Protein AF-A0A383E826-F1 (afdb_monomer_lite)

Sequence (232 aa):
WFTRNGRDLEYDWDETAGREKFEAAQRLIDRADQHPSGRISGMVCPAQIDTCSADLIRDAYDFAAERSLPFQIHAAQSVTEFQEMQRRHGKTPIQWLHDIGGLGRNSIIGHGIFLDHHPWLHWTTAGDKDLLRDSGATVAHCPTVFMRRGIAMNTFGDYVRHGINMGIGTDTYPHNFLEEMRSAFTIARAVAGSVADLTTLDIFNAATIGGAHALMRDDIGRLSVGAKADLV

Radius of gyration: 17.9 Å; chains: 1; bounding box: 56×34×49 Å

pLDDT: mean 96.61, std 2.59, range [84.31, 98.88]

Organism: NCBI:txid408172

InterPro domains:
  IPR006680 Amidohydrolase-related [PF01979] (23-232)
  IPR032466 Metal-dependent hydrolase [SSF51556] (15-220)
  IPR050287 5-Methylthioadenosine/S-adenosylhomocysteine deaminase [PTHR43794] (13-232)

Structure (mmCIF, N/CA/C/O backbone):
data_AF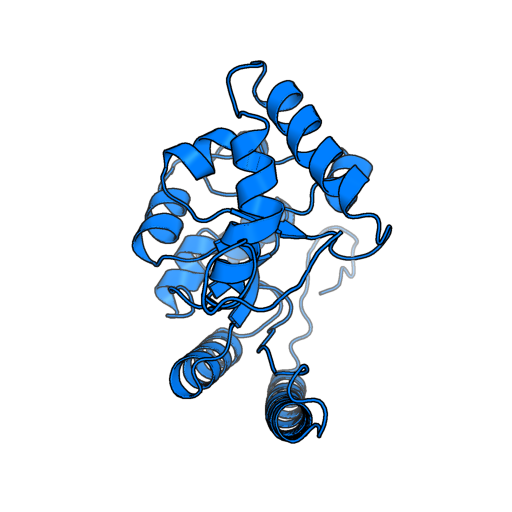-A0A383E826-F1
#
_entry.id   AF-A0A383E826-F1
#
loop_
_atom_site.group_PDB
_atom_site.id
_atom_site.type_symbol
_atom_site.label_atom_id
_atom_site.label_alt_id
_atom_site.label_comp_id
_atom_site.label_asym_id
_atom_site.label_entity_id
_atom_site.label_seq_id
_atom_site.pdbx_PDB_ins_code
_atom_site.Cartn_x
_atom_site.Cartn_y
_atom_site.Cartn_z
_atom_site.occupancy
_atom_site.B_iso_or_equiv
_atom_site.auth_seq_id
_atom_site.auth_comp_id
_atom_site.auth_asym_id
_atom_site.auth_atom_id
_atom_site.pdbx_PDB_model_num
ATOM 1 N N . TRP A 1 1 ? 19.476 3.228 0.114 1.00 84.31 1 TRP A N 1
ATOM 2 C CA . TRP A 1 1 ? 20.218 3.020 -1.142 1.00 84.31 1 TRP A CA 1
ATOM 3 C C . TRP A 1 1 ? 20.909 4.311 -1.544 1.00 84.31 1 TRP A C 1
ATOM 5 O O . TRP A 1 1 ? 20.513 5.379 -1.089 1.00 84.31 1 TRP A O 1
ATOM 15 N N . PHE A 1 2 ? 21.960 4.213 -2.347 1.00 90.31 2 PHE A N 1
ATOM 16 C CA . PHE A 1 2 ? 22.741 5.332 -2.869 1.00 90.31 2 PHE A CA 1
ATOM 17 C C . PHE A 1 2 ? 23.376 4.921 -4.203 1.00 90.31 2 PHE A C 1
ATOM 19 O O . PHE A 1 2 ? 23.287 3.768 -4.616 1.00 90.31 2 PHE A O 1
ATOM 26 N N . THR A 1 3 ? 24.027 5.861 -4.880 1.00 90.81 3 THR A N 1
ATOM 27 C CA . THR A 1 3 ? 24.863 5.561 -6.045 1.00 90.81 3 THR A CA 1
ATOM 28 C C . THR A 1 3 ? 26.207 6.263 -5.891 1.00 90.81 3 THR A C 1
ATOM 30 O O . THR A 1 3 ? 26.246 7.464 -5.626 1.00 90.81 3 THR A O 1
ATOM 33 N N . ARG A 1 4 ? 27.325 5.530 -6.011 1.00 92.44 4 ARG A N 1
ATOM 34 C CA . ARG A 1 4 ? 28.676 6.131 -5.936 1.00 92.44 4 ARG A CA 1
ATOM 35 C C . ARG A 1 4 ? 29.127 6.720 -7.264 1.00 92.44 4 ARG A C 1
ATOM 37 O O . ARG A 1 4 ? 29.921 7.654 -7.283 1.00 92.44 4 ARG A O 1
ATOM 44 N N . ASN A 1 5 ? 28.639 6.159 -8.366 1.00 93.81 5 ASN A N 1
ATOM 45 C CA . ASN A 1 5 ? 29.076 6.478 -9.726 1.00 93.81 5 ASN A CA 1
ATOM 46 C C . ASN A 1 5 ? 27.952 7.031 -10.622 1.00 93.81 5 ASN A C 1
ATOM 48 O O . ASN A 1 5 ? 28.190 7.301 -11.800 1.00 93.81 5 ASN A O 1
ATOM 52 N N . GLY A 1 6 ? 26.738 7.190 -10.083 1.00 89.81 6 GLY A N 1
ATOM 53 C CA . GLY A 1 6 ? 25.563 7.671 -10.811 1.00 89.81 6 GLY A CA 1
ATOM 54 C C . GLY A 1 6 ? 24.903 6.629 -11.720 1.00 89.81 6 GLY A C 1
ATOM 55 O O . GLY A 1 6 ? 24.058 7.006 -12.528 1.00 89.81 6 GLY A O 1
ATOM 56 N N . ARG A 1 7 ? 25.305 5.353 -11.647 1.00 87.06 7 ARG A N 1
ATOM 57 C CA . ARG A 1 7 ? 24.828 4.273 -12.531 1.00 87.06 7 ARG A CA 1
ATOM 58 C C . ARG A 1 7 ? 24.390 3.040 -11.756 1.00 87.06 7 ARG A C 1
ATOM 60 O O . ARG A 1 7 ? 23.321 2.509 -12.030 1.00 87.06 7 ARG A O 1
ATOM 67 N N . ASP A 1 8 ? 25.197 2.622 -10.787 1.00 86.44 8 ASP A N 1
ATOM 68 C CA . ASP A 1 8 ? 24.928 1.436 -9.984 1.00 86.44 8 ASP A CA 1
ATOM 69 C C . ASP A 1 8 ? 24.160 1.822 -8.722 1.00 86.44 8 ASP A C 1
ATOM 71 O O . ASP A 1 8 ? 24.511 2.787 -8.028 1.00 86.44 8 ASP A O 1
ATOM 75 N N . LEU A 1 9 ? 23.091 1.075 -8.454 1.00 87.50 9 LEU A N 1
ATOM 76 C CA . LEU A 1 9 ? 22.286 1.219 -7.254 1.00 87.50 9 LEU A CA 1
ATOM 77 C C . LEU A 1 9 ? 22.864 0.318 -6.160 1.00 87.50 9 LEU A C 1
ATOM 79 O O . LEU A 1 9 ? 22.843 -0.907 -6.260 1.00 87.50 9 LEU A O 1
ATOM 83 N N . GLU A 1 10 ? 23.390 0.941 -5.114 1.00 90.88 10 GLU A N 1
ATOM 84 C CA . GLU A 1 10 ? 23.999 0.272 -3.968 1.00 90.88 10 GLU A CA 1
ATOM 85 C C . GLU A 1 10 ? 23.131 0.449 -2.715 1.00 90.88 10 GLU A C 1
ATOM 87 O O . GLU A 1 10 ? 22.392 1.428 -2.562 1.00 90.88 10 GLU A O 1
ATOM 92 N N . TYR A 1 11 ? 23.217 -0.511 -1.795 1.00 91.62 11 TYR A N 1
ATOM 93 C CA . TYR A 1 11 ? 22.433 -0.532 -0.564 1.00 91.62 11 TYR A CA 1
ATOM 94 C C . TYR A 1 11 ? 23.374 -0.680 0.624 1.00 91.62 11 TYR A C 1
ATOM 96 O O . TYR A 1 11 ? 24.208 -1.581 0.648 1.00 91.62 11 TYR A O 1
ATOM 104 N N . ASP A 1 12 ? 23.232 0.233 1.582 1.00 92.50 12 ASP A N 1
ATOM 105 C CA . ASP A 1 12 ? 23.892 0.155 2.881 1.00 92.50 12 ASP A CA 1
ATOM 106 C C . ASP A 1 12 ? 22.887 -0.461 3.851 1.00 92.50 12 ASP A C 1
ATOM 108 O O . ASP A 1 12 ? 21.885 0.175 4.193 1.00 92.50 12 ASP A O 1
ATOM 112 N N . TRP A 1 13 ? 23.076 -1.738 4.169 1.00 94.69 13 TRP A N 1
ATOM 113 C CA . TRP A 1 13 ? 22.156 -2.486 5.015 1.00 94.69 13 TRP A CA 1
ATOM 114 C C . TRP A 1 13 ? 22.546 -2.318 6.475 1.00 94.69 13 TRP A C 1
ATOM 116 O O . TRP A 1 13 ? 23.621 -2.744 6.888 1.00 94.69 13 TRP A O 1
ATOM 126 N N . ASP A 1 14 ? 21.634 -1.758 7.261 1.00 96.06 14 ASP A N 1
ATOM 127 C CA . ASP A 1 14 ? 21.747 -1.704 8.715 1.00 96.06 14 ASP A CA 1
ATOM 128 C C . ASP A 1 14 ? 20.602 -2.511 9.333 1.00 96.06 14 ASP A C 1
ATOM 130 O O . ASP A 1 14 ? 19.543 -1.989 9.697 1.00 96.06 14 ASP A O 1
ATOM 134 N N . GLU A 1 15 ? 20.788 -3.831 9.366 1.00 95.25 15 GLU A N 1
ATOM 135 C CA . GLU A 1 15 ? 19.780 -4.754 9.888 1.00 95.25 15 GLU A CA 1
ATOM 136 C C . GLU A 1 15 ? 19.538 -4.538 11.384 1.00 95.25 15 GLU A C 1
ATOM 138 O O . GLU A 1 15 ? 18.391 -4.605 11.827 1.00 95.25 15 GLU A O 1
ATOM 143 N N . THR A 1 16 ? 20.584 -4.198 12.144 1.00 97.12 16 THR A N 1
ATOM 144 C CA . THR A 1 16 ? 20.485 -3.877 13.573 1.00 97.12 16 THR A CA 1
ATOM 145 C C . THR A 1 16 ? 19.575 -2.674 13.789 1.00 97.12 16 THR A C 1
ATOM 147 O O . THR A 1 16 ? 18.589 -2.785 14.516 1.00 97.12 16 THR A O 1
ATOM 150 N N . ALA A 1 17 ? 19.818 -1.555 13.096 1.00 96.50 17 ALA A N 1
ATOM 151 C CA . ALA A 1 17 ? 18.945 -0.387 13.194 1.00 96.50 17 ALA A CA 1
ATOM 152 C C . ALA A 1 17 ? 17.523 -0.686 12.693 1.00 96.50 17 ALA A C 1
ATOM 154 O O . ALA A 1 17 ? 16.552 -0.130 13.212 1.00 96.50 17 ALA A O 1
ATOM 155 N N . GLY A 1 18 ? 17.373 -1.567 11.697 1.00 96.94 18 GLY A N 1
ATOM 156 C CA . GLY A 1 18 ? 16.074 -2.075 11.254 1.00 96.94 18 GLY A CA 1
ATOM 157 C C . GLY A 1 18 ? 15.304 -2.772 12.382 1.00 96.94 18 GLY A C 1
ATOM 158 O O . GLY A 1 18 ? 14.133 -2.458 12.610 1.00 96.94 18 GLY A O 1
ATOM 159 N N . ARG A 1 19 ? 15.970 -3.659 13.133 1.00 97.69 19 ARG A N 1
ATOM 160 C CA . ARG A 1 19 ? 15.391 -4.345 14.300 1.00 97.69 19 ARG A CA 1
ATOM 161 C C . ARG A 1 19 ? 15.060 -3.385 15.436 1.00 97.69 19 ARG A C 1
ATOM 163 O O . ARG A 1 19 ? 13.932 -3.403 15.921 1.00 97.69 19 ARG A O 1
ATOM 170 N N . GLU A 1 20 ? 15.971 -2.484 15.787 1.00 98.25 20 GLU A N 1
ATOM 171 C CA . GLU A 1 20 ? 15.735 -1.477 16.832 1.00 98.25 20 GLU A CA 1
ATOM 172 C C . GLU A 1 20 ? 14.526 -0.581 16.511 1.00 98.25 20 GLU A C 1
ATOM 174 O O . GLU A 1 20 ? 13.702 -0.284 17.383 1.00 98.25 20 GLU A O 1
ATOM 179 N N . LYS A 1 21 ? 14.380 -0.170 15.243 1.00 97.94 21 LYS A N 1
ATOM 180 C CA . LYS A 1 21 ? 13.223 0.609 14.777 1.00 97.94 21 LYS A CA 1
ATOM 181 C C . LYS A 1 21 ? 11.931 -0.194 14.807 1.00 97.94 21 LYS A C 1
ATOM 183 O O . LYS A 1 21 ? 10.892 0.376 15.134 1.00 97.94 21 LYS A O 1
ATOM 188 N N . PHE A 1 22 ? 11.977 -1.485 14.488 1.00 98.50 22 PHE A N 1
ATOM 189 C CA . PHE A 1 22 ? 10.805 -2.347 14.586 1.00 98.50 22 PHE A CA 1
ATOM 190 C C . PHE A 1 22 ? 10.330 -2.482 16.034 1.00 98.50 22 PHE A C 1
ATOM 192 O O . PHE A 1 22 ? 9.163 -2.218 16.312 1.00 98.50 22 PHE A O 1
ATOM 199 N N . GLU A 1 23 ? 11.229 -2.747 16.980 1.00 98.44 23 GLU A N 1
ATOM 200 C CA . GLU A 1 23 ? 10.882 -2.767 18.406 1.00 98.44 23 GLU A CA 1
ATOM 201 C C . GLU A 1 23 ? 10.344 -1.410 18.894 1.00 98.44 23 GLU A C 1
ATOM 203 O O . GLU A 1 23 ? 9.409 -1.336 19.697 1.00 98.44 23 GLU A O 1
ATOM 208 N N . ALA A 1 24 ? 10.918 -0.303 18.409 1.00 98.38 24 ALA A N 1
ATOM 209 C CA . ALA A 1 24 ? 10.412 1.032 18.710 1.00 98.38 24 ALA A CA 1
ATOM 210 C C . ALA A 1 24 ? 8.997 1.254 18.153 1.00 98.38 24 ALA A C 1
ATOM 212 O O . ALA A 1 24 ? 8.169 1.858 18.839 1.00 98.38 24 ALA A O 1
ATOM 213 N N . ALA A 1 25 ? 8.703 0.744 16.954 1.00 98.25 25 ALA A N 1
ATOM 214 C CA . ALA A 1 25 ? 7.370 0.787 16.365 1.00 98.25 25 ALA A CA 1
ATOM 215 C C . ALA A 1 25 ? 6.364 -0.023 17.197 1.00 98.25 25 ALA A C 1
ATOM 217 O O . ALA A 1 25 ? 5.289 0.491 17.487 1.00 98.25 25 ALA A O 1
ATOM 218 N N . GLN A 1 26 ? 6.725 -1.222 17.670 1.00 98.50 26 GLN A N 1
ATOM 219 C CA . GLN A 1 26 ? 5.870 -2.030 18.553 1.00 98.50 26 GLN A CA 1
ATOM 220 C C . GLN A 1 26 ? 5.489 -1.262 19.831 1.00 98.50 26 GLN A C 1
ATOM 222 O O . GLN A 1 26 ? 4.308 -1.147 20.158 1.00 98.50 26 GLN A O 1
ATOM 227 N N . ARG A 1 27 ? 6.468 -0.630 20.497 1.00 98.31 27 ARG A N 1
ATOM 228 C CA . ARG A 1 27 ? 6.217 0.212 21.684 1.00 98.31 27 ARG A CA 1
ATOM 229 C C . ARG A 1 27 ? 5.349 1.435 21.375 1.00 98.31 27 ARG A C 1
ATOM 231 O O . ARG A 1 27 ? 4.553 1.859 22.213 1.00 98.31 27 ARG A O 1
ATOM 238 N N . LEU A 1 28 ? 5.518 2.040 20.198 1.00 98.19 28 LEU A N 1
ATOM 239 C CA . LEU A 1 28 ? 4.702 3.178 19.772 1.00 98.19 28 LEU A CA 1
ATOM 240 C C . LEU A 1 28 ? 3.251 2.760 19.515 1.00 98.19 28 LEU A C 1
ATOM 242 O O . LEU A 1 28 ? 2.345 3.491 19.906 1.00 98.19 28 LEU A O 1
ATOM 246 N N . ILE A 1 29 ? 3.043 1.593 18.906 1.00 98.06 29 ILE A N 1
ATOM 247 C CA . ILE A 1 29 ? 1.722 0.997 18.694 1.00 98.06 29 ILE A CA 1
ATOM 248 C C . ILE A 1 29 ? 1.030 0.773 20.043 1.00 98.06 29 ILE A C 1
ATOM 250 O O . ILE A 1 29 ? -0.075 1.266 20.237 1.00 98.06 29 ILE A O 1
ATOM 254 N N . ASP A 1 30 ? 1.717 0.169 21.019 1.00 97.12 30 ASP A N 1
ATOM 255 C CA . ASP A 1 30 ? 1.156 -0.030 22.364 1.00 97.12 30 ASP A CA 1
ATOM 256 C C . ASP A 1 30 ? 0.725 1.286 23.022 1.00 97.12 30 ASP A C 1
ATOM 258 O O . ASP A 1 30 ? -0.308 1.365 23.687 1.00 97.12 30 ASP A O 1
ATOM 262 N N . ARG A 1 31 ? 1.508 2.351 22.823 1.00 96.94 31 ARG A N 1
ATOM 263 C CA . ARG A 1 31 ? 1.173 3.683 23.332 1.00 96.94 31 ARG A CA 1
ATOM 264 C C . ARG A 1 31 ? -0.004 4.313 22.585 1.00 96.94 31 ARG A C 1
ATOM 266 O O . ARG A 1 31 ? -0.795 5.022 23.206 1.00 96.94 31 ARG A O 1
ATOM 273 N N . ALA A 1 32 ? -0.096 4.105 21.273 1.00 96.94 32 ALA A N 1
ATOM 274 C CA . ALA A 1 32 ? -1.197 4.591 20.449 1.00 96.94 32 ALA A CA 1
ATOM 275 C C . ALA A 1 32 ? -2.524 3.956 20.888 1.00 96.94 32 ALA A C 1
ATOM 277 O O . ALA A 1 32 ? -3.492 4.682 21.111 1.00 96.94 32 ALA A O 1
ATOM 278 N N . ASP A 1 33 ? -2.527 2.645 21.128 1.00 94.62 33 ASP A N 1
ATOM 279 C CA . ASP A 1 33 ? -3.707 1.888 21.562 1.00 94.62 33 ASP A CA 1
ATOM 280 C C . ASP A 1 33 ? -4.186 2.295 22.969 1.00 94.62 33 ASP A C 1
ATOM 282 O O . ASP A 1 33 ? -5.368 2.196 23.295 1.00 94.62 33 ASP A O 1
ATOM 286 N N . GLN A 1 34 ? -3.283 2.816 23.806 1.00 95.62 34 GLN A N 1
ATOM 287 C CA . GLN A 1 34 ? -3.601 3.364 25.131 1.00 95.62 34 GLN A CA 1
ATOM 288 C C . GLN A 1 34 ? -4.100 4.817 25.094 1.00 95.62 34 GLN A C 1
ATOM 290 O O . GLN A 1 34 ? -4.392 5.398 26.144 1.00 95.62 34 GLN A O 1
ATOM 295 N N . HIS A 1 35 ? -4.178 5.450 23.919 1.00 96.69 35 HIS A N 1
ATOM 296 C CA . HIS A 1 35 ? -4.574 6.848 23.837 1.00 96.69 35 HIS A CA 1
ATOM 297 C C . HIS A 1 35 ? -6.041 7.033 24.284 1.00 96.69 35 HIS A C 1
ATOM 299 O O . HIS A 1 35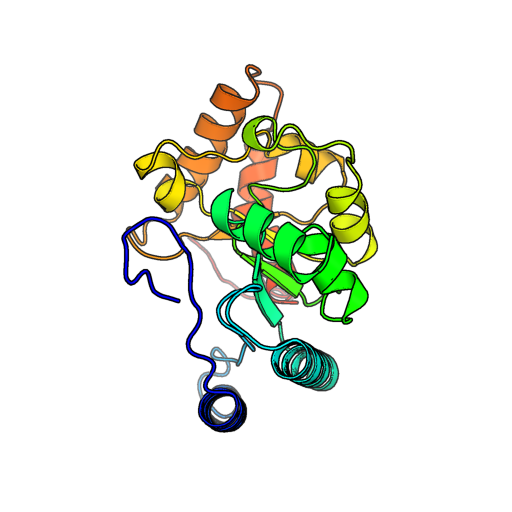 ? -6.945 6.404 23.728 1.00 96.69 35 HIS A O 1
ATOM 305 N N . PRO A 1 36 ? -6.339 7.955 25.223 1.00 96.25 36 PRO A N 1
ATOM 306 C CA . PRO A 1 36 ? -7.655 8.052 25.868 1.00 96.25 36 PRO A CA 1
ATOM 307 C C . PRO A 1 36 ? -8.800 8.450 24.926 1.00 96.25 36 PRO A C 1
ATOM 309 O O . PRO A 1 36 ? -9.965 8.347 25.298 1.00 96.25 36 PRO A O 1
ATOM 312 N N . SER A 1 37 ? -8.496 8.916 23.709 1.00 95.25 37 SER A N 1
ATOM 313 C CA . SER A 1 37 ? -9.529 9.215 22.710 1.00 95.25 37 SER A CA 1
ATOM 314 C C . SER A 1 37 ? -10.179 7.966 22.109 1.00 95.25 37 SER A C 1
ATOM 316 O O . SER A 1 37 ? -11.274 8.086 21.562 1.00 95.25 37 SER A O 1
ATOM 318 N N . GLY A 1 38 ? -9.498 6.811 22.127 1.00 91.94 38 GLY A N 1
ATOM 319 C CA . GLY A 1 38 ? -9.930 5.596 21.423 1.00 91.94 38 GLY A CA 1
ATOM 320 C C . GLY A 1 38 ? -10.028 5.747 19.896 1.00 91.94 38 GLY A C 1
ATOM 321 O O . GLY A 1 38 ? -10.701 4.954 19.245 1.00 91.94 38 GLY A O 1
ATOM 322 N N . ARG A 1 39 ? -9.421 6.798 19.323 1.00 93.12 39 ARG A N 1
ATOM 323 C CA . ARG A 1 39 ? -9.443 7.114 17.8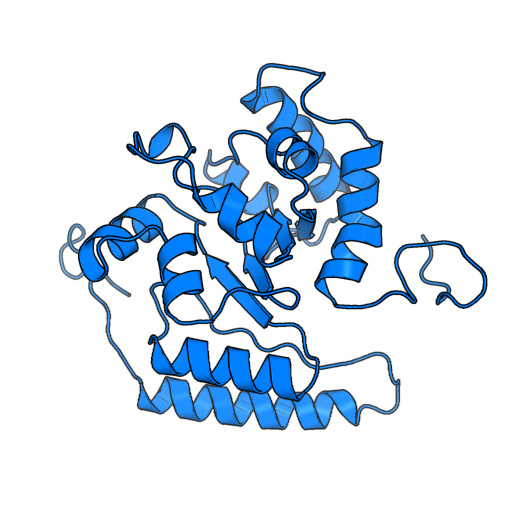77 1.00 93.12 39 ARG A CA 1
ATOM 324 C C . ARG A 1 39 ? -8.077 6.992 17.203 1.00 93.12 39 ARG A C 1
ATOM 326 O O . ARG A 1 39 ? -7.963 7.286 16.019 1.00 93.12 39 ARG A O 1
ATOM 333 N N . ILE A 1 40 ? -7.045 6.648 17.965 1.00 95.38 40 ILE A N 1
ATOM 334 C CA . ILE A 1 40 ? -5.680 6.460 17.477 1.00 95.38 40 ILE A CA 1
ATOM 335 C C . ILE A 1 40 ? -5.356 4.982 17.664 1.00 95.38 40 ILE A C 1
ATOM 337 O O . ILE A 1 40 ? -5.669 4.425 18.712 1.00 95.38 40 ILE A O 1
ATOM 341 N N . SER A 1 41 ? -4.758 4.371 16.651 1.00 94.31 41 SER A N 1
ATOM 342 C CA . SER A 1 41 ? -4.316 2.980 16.668 1.00 94.31 41 SER A CA 1
ATOM 343 C C . SER A 1 41 ? -3.008 2.842 15.898 1.00 94.31 41 SER A C 1
ATOM 345 O O . SER A 1 41 ? -2.617 3.734 15.136 1.00 94.31 41 SER A O 1
ATOM 347 N N . GLY A 1 42 ? -2.324 1.722 16.106 1.00 95.75 42 GLY A N 1
ATOM 348 C CA . GLY A 1 42 ? -1.107 1.381 15.382 1.00 95.75 42 GLY A CA 1
ATOM 349 C C . GLY A 1 42 ? -1.317 0.826 13.970 1.00 95.75 42 GLY A C 1
ATOM 350 O O . GLY A 1 42 ? -2.358 0.259 13.650 1.00 95.75 42 GLY A O 1
ATOM 351 N N . MET A 1 43 ? -0.275 0.941 13.147 1.00 97.00 43 MET A N 1
ATOM 352 C CA . MET A 1 43 ? -0.093 0.226 11.880 1.00 97.00 43 MET A CA 1
ATOM 353 C C . MET A 1 43 ? 1.394 -0.100 11.736 1.00 97.00 43 MET A C 1
ATOM 355 O O . MET A 1 43 ? 2.242 0.698 12.145 1.00 97.00 43 MET A O 1
ATOM 359 N N . VAL A 1 44 ? 1.718 -1.269 11.189 1.00 97.69 44 VAL A N 1
ATOM 360 C CA . VAL A 1 44 ? 3.110 -1.697 11.003 1.00 97.69 44 VAL A CA 1
ATOM 361 C C . VAL A 1 44 ? 3.549 -1.363 9.582 1.00 97.69 44 VAL A C 1
ATOM 363 O O . VAL A 1 44 ? 2.908 -1.803 8.631 1.00 97.69 44 VAL A O 1
ATOM 366 N N . CYS A 1 45 ? 4.633 -0.594 9.437 1.00 97.94 45 CYS A N 1
ATOM 367 C CA . CYS A 1 45 ? 5.050 -0.057 8.138 1.00 97.94 45 CYS A CA 1
ATOM 368 C C . CYS A 1 45 ? 6.559 -0.223 7.871 1.00 97.94 45 CYS A C 1
ATOM 370 O O . CYS A 1 45 ? 7.312 0.744 8.046 1.00 97.94 45 CYS A O 1
ATOM 372 N N . PRO A 1 46 ? 7.058 -1.409 7.466 1.00 97.56 46 PRO A N 1
ATOM 373 C CA . PRO A 1 46 ? 8.371 -1.475 6.827 1.00 97.56 46 PRO A CA 1
ATOM 374 C C . PRO A 1 46 ? 8.389 -0.571 5.586 1.00 97.56 46 PRO A C 1
ATOM 376 O O . PRO A 1 46 ? 7.410 -0.478 4.850 1.00 97.56 46 PRO A O 1
ATOM 379 N N . ALA A 1 47 ? 9.503 0.129 5.368 1.00 96.19 47 ALA A N 1
ATOM 380 C CA . ALA A 1 47 ? 9.526 1.283 4.474 1.00 96.19 47 ALA A CA 1
ATOM 381 C C . ALA A 1 47 ? 9.206 0.920 3.017 1.00 96.19 47 ALA A C 1
ATOM 383 O O . ALA A 1 47 ? 8.202 1.376 2.475 1.00 96.19 47 ALA A O 1
ATOM 384 N N . GLN A 1 48 ? 10.065 0.135 2.369 1.00 97.25 48 GLN A N 1
ATOM 385 C CA . GLN A 1 48 ? 9.915 -0.257 0.966 1.00 97.25 48 GLN A CA 1
ATOM 386 C C . GLN A 1 48 ? 10.447 -1.669 0.782 1.00 97.25 48 GLN A C 1
ATOM 388 O O . GLN A 1 48 ? 11.407 -2.064 1.452 1.00 97.25 48 GLN A O 1
ATOM 393 N N . ILE A 1 49 ? 9.853 -2.401 -0.149 1.00 98.12 49 ILE A N 1
ATOM 394 C CA . ILE A 1 49 ? 10.141 -3.814 -0.381 1.00 98.12 49 ILE A CA 1
ATOM 395 C C . ILE A 1 49 ? 11.607 -4.112 -0.726 1.00 98.12 49 ILE A C 1
ATOM 397 O O . ILE A 1 49 ? 12.128 -5.156 -0.355 1.00 98.12 49 ILE A O 1
ATOM 401 N N . ASP A 1 50 ? 12.301 -3.167 -1.358 1.00 96.75 50 ASP A N 1
ATOM 402 C CA . ASP A 1 50 ? 13.705 -3.275 -1.749 1.00 96.75 50 ASP A CA 1
ATOM 403 C C . ASP A 1 50 ? 14.676 -2.700 -0.698 1.00 96.75 50 ASP A C 1
ATOM 405 O O . ASP A 1 50 ? 15.893 -2.798 -0.865 1.00 96.75 50 ASP A O 1
ATOM 409 N N . THR A 1 51 ? 14.173 -2.115 0.396 1.00 96.44 51 THR A N 1
ATOM 410 C CA . THR A 1 51 ? 14.984 -1.440 1.437 1.00 96.44 51 THR A CA 1
ATOM 411 C C . THR A 1 51 ? 14.899 -2.077 2.820 1.00 96.44 51 THR A C 1
ATOM 413 O O . THR A 1 51 ? 15.583 -1.635 3.743 1.00 96.44 51 THR A O 1
ATOM 416 N N . CYS A 1 52 ? 14.084 -3.116 2.981 1.00 97.12 52 CYS A N 1
ATOM 417 C CA . CYS A 1 52 ? 13.980 -3.896 4.209 1.00 97.12 52 CYS A CA 1
ATOM 418 C C . CYS A 1 52 ? 14.372 -5.351 3.927 1.00 97.12 52 CYS A C 1
ATOM 420 O O . CYS A 1 52 ? 14.094 -5.872 2.849 1.00 97.12 52 CYS A O 1
ATOM 422 N N . SER A 1 53 ? 15.042 -6.004 4.881 1.00 96.75 53 SER A N 1
ATOM 423 C CA . SER A 1 53 ? 15.399 -7.417 4.737 1.00 96.75 53 SER A CA 1
ATOM 424 C C . SER A 1 53 ? 14.148 -8.302 4.761 1.00 96.75 53 SER A C 1
ATOM 426 O O . SER A 1 53 ? 13.121 -7.932 5.337 1.00 96.75 53 SER A O 1
ATOM 428 N N . ALA A 1 54 ? 14.241 -9.492 4.157 1.00 97.50 54 ALA A N 1
ATOM 429 C CA . ALA A 1 54 ? 13.141 -10.457 4.131 1.00 97.50 54 ALA A CA 1
ATOM 430 C C . ALA A 1 54 ? 12.661 -10.814 5.545 1.00 97.50 54 ALA A C 1
ATOM 432 O O . ALA A 1 54 ? 11.461 -10.847 5.802 1.00 97.50 54 ALA A O 1
ATOM 433 N N . ASP A 1 55 ? 13.601 -11.020 6.472 1.00 97.81 55 ASP A N 1
ATOM 434 C CA . ASP A 1 55 ? 13.279 -11.360 7.856 1.00 97.81 55 ASP A CA 1
ATOM 435 C C . ASP A 1 55 ? 12.586 -10.205 8.582 1.00 97.81 55 ASP A C 1
ATOM 437 O O . ASP A 1 55 ? 11.635 -10.435 9.318 1.00 97.81 55 ASP A O 1
ATOM 441 N N . LEU A 1 56 ? 13.001 -8.955 8.342 1.00 98.44 56 LEU A N 1
ATOM 442 C CA . LEU A 1 56 ? 12.326 -7.799 8.930 1.00 98.44 56 LEU A CA 1
ATOM 443 C C . LEU A 1 56 ? 10.887 -7.667 8.419 1.00 98.44 56 LEU A C 1
ATOM 445 O O . LEU A 1 56 ? 9.989 -7.400 9.210 1.00 98.44 56 LEU A O 1
ATOM 449 N N . ILE A 1 57 ? 10.668 -7.849 7.113 1.00 98.69 57 ILE A N 1
ATOM 450 C CA . ILE A 1 57 ? 9.330 -7.774 6.510 1.00 98.69 57 ILE A CA 1
ATOM 451 C C . ILE A 1 57 ? 8.431 -8.891 7.045 1.00 98.69 57 ILE A C 1
ATOM 453 O O . ILE A 1 57 ? 7.306 -8.608 7.450 1.00 98.69 57 ILE A O 1
ATOM 457 N N . ARG A 1 58 ? 8.927 -10.133 7.075 1.00 98.50 58 ARG A N 1
ATOM 458 C CA . ARG A 1 58 ? 8.172 -11.289 7.569 1.00 98.50 58 ARG A CA 1
ATOM 459 C C . ARG A 1 58 ? 7.801 -11.124 9.039 1.00 98.50 58 ARG A C 1
ATOM 461 O O . ARG A 1 58 ? 6.625 -11.186 9.366 1.00 98.50 58 ARG A O 1
ATOM 468 N N . ASP A 1 59 ? 8.765 -10.802 9.899 1.00 98.56 59 ASP A N 1
ATOM 469 C CA . ASP A 1 59 ? 8.500 -10.652 11.333 1.00 98.56 59 ASP A CA 1
ATOM 470 C C . ASP A 1 59 ? 7.563 -9.457 11.616 1.00 98.56 59 ASP A C 1
ATOM 472 O O . ASP A 1 59 ? 6.738 -9.502 12.530 1.00 98.56 59 ASP A O 1
ATOM 476 N N . ALA A 1 60 ? 7.653 -8.384 10.818 1.00 98.62 60 ALA A N 1
ATOM 477 C CA . ALA A 1 60 ? 6.735 -7.250 10.892 1.00 98.62 60 ALA A CA 1
ATOM 478 C C . ALA A 1 60 ? 5.308 -7.619 10.463 1.00 98.62 60 ALA A C 1
ATOM 480 O O . ALA A 1 60 ? 4.345 -7.183 11.100 1.00 98.62 60 ALA A O 1
ATOM 481 N N . TYR A 1 61 ? 5.167 -8.418 9.404 1.00 98.69 61 TYR A N 1
ATOM 482 C CA . TYR A 1 61 ? 3.877 -8.925 8.951 1.00 98.69 61 TYR A CA 1
ATOM 483 C C . TYR A 1 61 ? 3.259 -9.889 9.970 1.00 98.69 61 TYR A C 1
ATOM 485 O O . TYR A 1 61 ? 2.095 -9.711 10.328 1.00 98.69 61 TYR A O 1
ATOM 493 N N . ASP A 1 62 ? 4.035 -10.843 10.490 1.00 98.56 62 ASP A N 1
ATOM 494 C CA . ASP A 1 62 ? 3.583 -11.808 11.497 1.00 98.56 62 ASP A CA 1
ATOM 495 C C . ASP A 1 62 ? 3.089 -11.086 12.755 1.00 98.56 62 ASP A C 1
ATOM 497 O O . ASP A 1 62 ? 1.963 -11.311 13.199 1.00 98.56 62 ASP A O 1
ATOM 501 N N . PHE A 1 63 ? 3.855 -10.111 13.258 1.00 98.56 63 PHE A N 1
ATOM 502 C CA . PHE A 1 63 ? 3.426 -9.265 14.374 1.00 98.56 63 PHE A CA 1
ATOM 503 C C . PHE A 1 63 ? 2.122 -8.506 14.071 1.00 98.56 63 PHE A C 1
ATOM 505 O O . PHE A 1 63 ? 1.233 -8.425 14.923 1.00 98.56 63 PHE A O 1
ATOM 512 N N . ALA A 1 64 ? 1.981 -7.940 12.866 1.00 98.44 64 ALA A N 1
ATOM 513 C CA . ALA A 1 64 ? 0.754 -7.251 12.474 1.00 98.44 64 ALA A CA 1
ATOM 514 C C . ALA A 1 64 ? -0.442 -8.218 12.441 1.00 98.44 64 ALA A C 1
ATOM 516 O O . ALA A 1 64 ? -1.509 -7.899 12.964 1.00 98.44 64 ALA A O 1
ATOM 517 N N . ALA A 1 65 ? -0.261 -9.414 11.880 1.00 97.88 65 ALA A N 1
ATOM 518 C CA . ALA A 1 65 ? -1.296 -10.436 11.796 1.00 97.88 65 ALA A CA 1
ATOM 519 C C . ALA A 1 65 ? -1.718 -10.943 13.186 1.00 97.88 65 ALA A C 1
ATOM 521 O O . ALA A 1 65 ? -2.916 -10.998 13.475 1.00 97.88 65 ALA A O 1
ATOM 522 N N . GLU A 1 66 ? -0.758 -11.241 14.066 1.00 97.69 66 GLU A N 1
ATOM 523 C CA . GLU A 1 66 ? -0.997 -11.679 15.449 1.00 97.69 66 GLU A CA 1
ATOM 524 C C . GLU A 1 66 ? -1.806 -10.656 16.250 1.00 97.69 66 GLU A C 1
ATOM 526 O O . GLU A 1 66 ? -2.676 -11.021 17.044 1.00 97.69 66 GLU A O 1
ATOM 531 N N . ARG A 1 67 ? -1.561 -9.362 16.020 1.00 97.44 67 ARG A N 1
ATOM 532 C CA . ARG A 1 67 ? -2.251 -8.270 16.719 1.00 97.44 67 ARG A CA 1
ATOM 533 C C . ARG A 1 67 ? -3.472 -7.731 15.984 1.00 97.44 67 ARG A C 1
ATOM 535 O O . ARG A 1 67 ? -4.083 -6.783 16.464 1.00 97.44 67 ARG A O 1
ATOM 542 N N . SER A 1 68 ? -3.851 -8.332 14.854 1.00 96.56 68 SER A N 1
ATOM 543 C CA . SER A 1 68 ? -4.940 -7.836 13.998 1.00 96.56 68 SER A CA 1
ATOM 544 C C . SER A 1 68 ? -4.763 -6.358 13.624 1.00 96.56 68 SER A C 1
ATOM 546 O O . SER A 1 68 ? -5.708 -5.573 13.662 1.00 96.56 68 SER A O 1
ATOM 548 N N . LEU A 1 69 ? -3.536 -5.983 13.258 1.00 97.94 69 LEU A N 1
ATOM 549 C CA . LEU A 1 69 ? -3.159 -4.652 12.794 1.00 97.94 69 LEU A CA 1
ATOM 550 C C . LEU A 1 69 ? -2.984 -4.631 11.271 1.00 97.94 69 LEU A C 1
ATOM 552 O O . LEU A 1 69 ? -2.565 -5.637 10.680 1.00 97.94 69 LEU A O 1
ATOM 556 N N . PRO A 1 70 ? -3.256 -3.488 10.618 1.00 98.25 70 PRO A N 1
ATOM 557 C CA . PRO A 1 70 ? -2.883 -3.318 9.227 1.00 98.25 70 PRO A CA 1
ATOM 558 C C . PRO A 1 70 ? -1.355 -3.357 9.077 1.00 98.25 70 PRO A C 1
ATOM 560 O O . PRO A 1 70 ? -0.601 -2.941 9.966 1.00 98.25 70 PRO A O 1
ATOM 563 N N . PHE A 1 71 ? -0.911 -3.847 7.927 1.00 98.69 71 PHE A N 1
ATOM 564 C CA . PHE A 1 71 ? 0.481 -3.907 7.507 1.00 98.69 71 PHE A CA 1
ATOM 565 C C . PHE A 1 71 ? 0.621 -3.130 6.202 1.00 98.69 71 PHE A C 1
ATOM 567 O O . PHE A 1 71 ? -0.074 -3.432 5.240 1.00 98.69 71 PHE A O 1
ATOM 574 N N . GLN A 1 72 ? 1.504 -2.139 6.135 1.00 98.62 72 GLN A N 1
ATOM 575 C CA . GLN A 1 72 ? 1.706 -1.342 4.926 1.00 98.62 72 GLN A CA 1
ATOM 576 C C . GLN A 1 72 ? 3.152 -1.428 4.455 1.00 98.62 72 GLN A C 1
ATOM 578 O O . GLN A 1 72 ? 4.081 -1.339 5.248 1.00 98.62 72 GLN A O 1
ATOM 583 N N . ILE A 1 73 ? 3.346 -1.572 3.147 1.00 98.75 73 ILE A N 1
ATOM 584 C CA . ILE A 1 73 ? 4.675 -1.530 2.537 1.00 98.75 73 ILE A CA 1
ATOM 585 C C . ILE A 1 73 ? 4.594 -0.881 1.161 1.00 98.75 73 ILE A C 1
ATOM 587 O O . ILE A 1 73 ? 3.652 -1.132 0.409 1.00 98.75 73 ILE A O 1
ATOM 591 N N . HIS A 1 74 ? 5.574 -0.053 0.803 1.00 98.75 74 HIS A N 1
ATOM 592 C CA . HIS A 1 74 ? 5.702 0.404 -0.578 1.00 98.75 74 HIS A CA 1
ATOM 593 C C . HIS A 1 74 ? 6.242 -0.730 -1.450 1.00 98.75 74 HIS A C 1
ATOM 595 O O . HIS A 1 74 ? 7.318 -1.265 -1.168 1.00 98.75 74 HIS A O 1
ATOM 601 N N . ALA A 1 75 ? 5.500 -1.086 -2.496 1.00 98.69 75 ALA A N 1
ATOM 602 C CA . ALA A 1 75 ? 5.899 -2.118 -3.442 1.00 98.69 75 ALA A CA 1
ATOM 603 C C . ALA A 1 75 ? 5.289 -1.867 -4.824 1.00 98.69 75 ALA A C 1
ATOM 605 O O . ALA A 1 75 ? 4.183 -1.333 -4.958 1.00 98.69 75 ALA A O 1
ATOM 606 N N . ALA A 1 76 ? 6.025 -2.279 -5.854 1.00 98.31 76 ALA A N 1
ATOM 607 C CA . ALA A 1 76 ? 5.720 -2.025 -7.253 1.00 98.31 76 ALA A CA 1
ATOM 608 C C . ALA A 1 76 ? 5.474 -0.532 -7.538 1.00 98.31 76 ALA A C 1
ATOM 610 O O . ALA A 1 76 ? 4.579 -0.162 -8.298 1.00 98.31 76 ALA A O 1
ATOM 611 N N . GLN A 1 77 ? 6.259 0.358 -6.927 1.00 97.56 77 GLN A N 1
ATOM 612 C CA . GLN A 1 77 ? 6.075 1.805 -7.062 1.00 97.56 77 GLN A CA 1
ATOM 613 C C . GLN A 1 77 ? 6.896 2.414 -8.203 1.00 97.56 77 GLN A C 1
ATOM 615 O O . GLN A 1 77 ? 6.575 3.500 -8.684 1.00 97.56 77 GLN A O 1
ATOM 620 N N . SER A 1 78 ? 7.968 1.746 -8.644 1.00 97.00 78 SER A N 1
ATOM 621 C CA . SER A 1 78 ? 8.834 2.244 -9.718 1.00 97.00 78 SER A CA 1
ATOM 622 C C . SER A 1 78 ? 9.424 1.129 -10.580 1.00 97.00 78 SER A C 1
ATOM 624 O O . SER A 1 78 ? 9.595 -0.000 -10.127 1.00 97.00 78 SER A O 1
ATOM 626 N N . VAL A 1 79 ? 9.805 1.471 -11.815 1.00 96.94 79 VAL A N 1
ATOM 627 C CA . VAL A 1 79 ? 10.536 0.558 -12.711 1.00 96.94 79 VAL A CA 1
ATOM 628 C C . VAL A 1 79 ? 11.890 0.159 -12.117 1.00 96.94 79 VAL A C 1
ATOM 630 O O . VAL A 1 79 ? 12.272 -1.002 -12.207 1.00 96.94 79 VAL A O 1
ATOM 633 N N . THR A 1 80 ? 12.603 1.096 -11.483 1.00 94.56 80 THR A N 1
ATOM 634 C CA . THR A 1 80 ? 13.900 0.822 -10.844 1.00 94.56 80 THR A CA 1
ATOM 635 C C . THR A 1 80 ? 13.762 -0.188 -9.707 1.00 94.56 80 THR A C 1
ATOM 637 O O . THR A 1 80 ? 14.523 -1.147 -9.661 1.00 94.56 80 THR A O 1
ATOM 640 N N . GLU A 1 81 ? 12.764 -0.016 -8.835 1.00 96.81 81 GLU A N 1
ATOM 641 C CA . GLU A 1 81 ? 12.447 -0.984 -7.776 1.00 96.81 81 GLU A CA 1
ATOM 642 C C . GLU A 1 81 ? 12.108 -2.354 -8.377 1.00 96.81 81 GLU A C 1
ATOM 644 O O . GLU A 1 81 ? 12.687 -3.358 -7.973 1.00 96.81 81 GLU A O 1
ATOM 649 N N . PHE A 1 82 ? 11.239 -2.405 -9.394 1.00 97.81 82 PHE A N 1
ATOM 650 C CA . PHE A 1 82 ? 10.889 -3.659 -10.063 1.00 97.81 82 PHE A CA 1
ATOM 651 C C . PHE A 1 82 ? 12.132 -4.384 -10.601 1.00 97.81 82 PHE A C 1
ATOM 653 O O . PHE A 1 82 ? 12.313 -5.575 -10.357 1.00 97.81 82 PHE A O 1
ATOM 660 N N . GLN A 1 83 ? 13.010 -3.668 -11.307 1.00 96.19 83 GLN A N 1
ATOM 661 C CA . GLN A 1 83 ? 14.249 -4.225 -11.852 1.00 96.19 83 GLN A CA 1
ATOM 662 C C . GLN A 1 83 ? 15.203 -4.698 -10.754 1.00 96.19 83 GLN A C 1
ATOM 664 O O . GLN A 1 83 ? 15.844 -5.735 -10.915 1.00 96.19 83 GLN A O 1
ATOM 669 N N . GLU A 1 84 ? 15.285 -3.982 -9.634 1.00 96.06 84 GLU A N 1
ATOM 670 C CA . GLU A 1 84 ? 16.120 -4.392 -8.510 1.00 96.06 84 GLU A CA 1
ATOM 671 C C . GLU A 1 84 ? 15.587 -5.662 -7.835 1.00 96.06 84 GLU A C 1
ATOM 673 O O . GLU A 1 84 ? 16.366 -6.574 -7.541 1.00 96.06 84 GLU A O 1
ATOM 678 N N . MET A 1 85 ? 14.268 -5.775 -7.656 1.00 97.44 85 MET A N 1
ATOM 679 C CA . MET A 1 85 ? 13.639 -6.993 -7.136 1.00 97.44 85 MET A CA 1
ATOM 680 C C . MET A 1 85 ? 13.896 -8.188 -8.059 1.00 97.44 85 MET A C 1
ATOM 682 O O . MET A 1 85 ? 14.296 -9.259 -7.592 1.00 97.44 85 MET A O 1
ATOM 686 N N . GLN A 1 86 ? 13.797 -7.985 -9.376 1.00 96.44 86 GLN A N 1
ATOM 687 C CA . GLN A 1 86 ? 14.173 -8.999 -10.363 1.00 96.44 86 GLN A CA 1
ATOM 688 C C . GLN A 1 86 ? 15.653 -9.376 -10.261 1.00 96.44 86 GLN A C 1
ATOM 690 O O . GLN A 1 86 ? 15.988 -10.557 -10.227 1.00 96.44 86 GLN A O 1
ATOM 695 N N . ARG A 1 87 ? 16.553 -8.395 -10.160 1.00 95.62 87 ARG A N 1
ATOM 696 C CA . ARG A 1 87 ? 17.999 -8.634 -10.076 1.00 95.62 87 ARG A CA 1
ATOM 697 C C . ARG A 1 87 ? 18.384 -9.443 -8.835 1.00 95.62 87 ARG A C 1
ATOM 699 O O . ARG A 1 87 ? 19.261 -10.299 -8.922 1.00 95.62 87 ARG A O 1
ATOM 706 N N . ARG A 1 88 ? 17.771 -9.161 -7.683 1.00 95.81 88 ARG A N 1
ATOM 707 C CA . ARG A 1 88 ? 1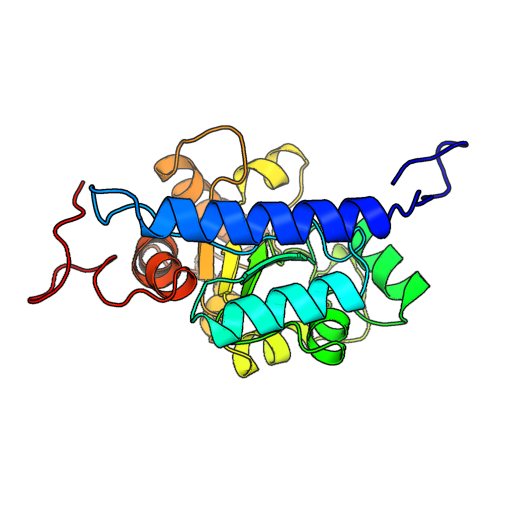8.097 -9.816 -6.403 1.00 95.81 88 ARG A CA 1
ATOM 708 C C . ARG A 1 88 ? 17.430 -11.164 -6.211 1.00 95.81 88 ARG A C 1
ATOM 710 O O . ARG A 1 88 ? 18.025 -12.050 -5.603 1.00 95.81 88 ARG A O 1
ATOM 717 N N . HIS A 1 89 ? 16.187 -11.285 -6.660 1.00 96.75 89 HIS A N 1
ATOM 718 C CA . HIS A 1 89 ? 15.316 -12.385 -6.261 1.00 96.75 89 HIS A CA 1
ATOM 719 C C . HIS A 1 89 ? 14.730 -13.150 -7.451 1.00 96.75 89 HIS A C 1
ATOM 721 O O . HIS A 1 89 ? 14.159 -14.216 -7.248 1.00 96.75 89 HIS A O 1
ATOM 727 N N . GLY A 1 90 ? 14.875 -12.645 -8.682 1.00 96.62 90 GLY A N 1
ATOM 728 C CA . GLY A 1 90 ? 14.291 -13.248 -9.886 1.00 96.62 90 GLY A CA 1
ATOM 729 C C . GLY A 1 90 ? 12.761 -13.216 -9.899 1.00 96.62 90 GLY A C 1
ATOM 730 O O . GLY A 1 90 ? 12.134 -14.088 -10.498 1.00 96.62 90 GLY A O 1
ATOM 731 N N . LYS A 1 91 ? 12.162 -12.273 -9.164 1.00 97.31 91 LYS A N 1
ATOM 732 C CA . LYS A 1 91 ? 10.725 -12.187 -8.886 1.00 97.31 91 LYS A CA 1
ATOM 733 C C . LYS A 1 91 ? 10.257 -10.741 -8.969 1.00 97.31 91 LYS A C 1
ATOM 735 O O . LYS A 1 91 ? 11.032 -9.814 -8.723 1.00 97.31 91 LYS A O 1
ATOM 740 N N . THR A 1 92 ? 8.980 -10.553 -9.299 1.00 98.44 92 THR A N 1
ATOM 741 C CA . THR A 1 92 ? 8.344 -9.232 -9.202 1.00 98.44 92 THR A CA 1
ATOM 742 C C . THR A 1 92 ? 8.274 -8.824 -7.724 1.00 98.44 92 THR A C 1
ATOM 744 O O . THR A 1 92 ? 8.344 -9.696 -6.850 1.00 98.44 92 THR A O 1
ATOM 747 N N . PRO A 1 93 ? 8.097 -7.529 -7.408 1.00 98.50 93 PRO A N 1
ATOM 748 C CA . PRO A 1 93 ? 7.865 -7.099 -6.031 1.00 98.50 93 PRO A CA 1
ATOM 749 C C . PRO A 1 93 ? 6.738 -7.891 -5.344 1.00 98.50 93 PRO A C 1
ATOM 751 O O . PRO A 1 93 ? 6.917 -8.392 -4.239 1.00 98.50 93 PRO A O 1
ATOM 754 N N . ILE A 1 94 ? 5.599 -8.085 -6.019 1.00 98.69 94 ILE A N 1
ATOM 755 C CA . ILE A 1 94 ? 4.439 -8.774 -5.434 1.00 98.69 94 ILE A CA 1
ATOM 756 C C . ILE A 1 94 ? 4.681 -10.276 -5.270 1.00 98.69 94 ILE A C 1
ATOM 758 O O . ILE A 1 94 ? 4.373 -10.823 -4.213 1.00 98.69 94 ILE A O 1
ATOM 762 N N . GLN A 1 95 ? 5.268 -10.939 -6.270 1.00 98.50 95 GLN A N 1
ATOM 763 C CA . GLN A 1 95 ? 5.620 -12.359 -6.171 1.00 98.50 95 GLN A CA 1
ATOM 764 C C . GLN A 1 95 ? 6.598 -12.612 -5.028 1.00 98.50 95 GLN A C 1
ATOM 766 O O . GLN A 1 95 ? 6.433 -13.567 -4.278 1.00 98.50 95 GLN A O 1
ATOM 771 N N . TRP A 1 96 ? 7.601 -11.747 -4.872 1.00 98.62 96 TRP A N 1
ATOM 772 C CA . TRP A 1 96 ? 8.556 -11.882 -3.783 1.00 98.62 96 TRP A CA 1
ATOM 773 C C . TRP A 1 96 ? 7.906 -11.652 -2.417 1.00 98.62 96 TRP A C 1
ATOM 775 O O . TRP A 1 96 ? 8.128 -12.448 -1.509 1.00 98.62 96 TRP A O 1
ATOM 785 N N . LEU A 1 97 ? 7.063 -10.618 -2.278 1.00 98.69 97 LEU A N 1
ATOM 786 C CA . LEU A 1 97 ? 6.334 -10.355 -1.033 1.00 98.69 97 LEU A CA 1
ATOM 787 C C . LEU A 1 97 ? 5.445 -11.539 -0.633 1.00 98.69 97 LEU A C 1
ATOM 789 O O . LEU A 1 97 ? 5.390 -11.901 0.540 1.00 98.69 97 LEU A O 1
ATOM 793 N N . HIS A 1 98 ? 4.777 -12.148 -1.614 1.00 98.62 98 HIS A N 1
ATOM 794 C CA . HIS A 1 98 ? 4.011 -13.374 -1.427 1.00 98.62 98 HIS A CA 1
ATOM 795 C C . HIS A 1 98 ? 4.902 -14.542 -0.979 1.00 98.62 98 HIS A C 1
ATOM 797 O O . HIS A 1 98 ? 4.592 -15.194 0.015 1.00 98.62 98 HIS A O 1
ATOM 803 N N . ASP A 1 99 ? 6.027 -14.782 -1.661 1.00 98.44 99 ASP A N 1
ATOM 804 C CA . ASP A 1 99 ? 6.933 -15.901 -1.367 1.00 98.44 99 ASP A CA 1
ATOM 805 C C . ASP A 1 99 ? 7.531 -15.829 0.050 1.00 98.44 99 ASP A C 1
ATOM 807 O O . ASP A 1 99 ? 7.747 -16.867 0.677 1.00 98.44 99 ASP A O 1
ATOM 811 N N . ILE A 1 100 ? 7.769 -14.624 0.583 1.00 98.31 100 ILE A N 1
ATOM 812 C CA . ILE A 1 100 ? 8.258 -14.439 1.962 1.00 98.31 100 ILE A CA 1
ATOM 813 C C . ILE A 1 100 ? 7.142 -14.415 3.021 1.00 98.31 100 ILE A C 1
ATOM 815 O O . ILE A 1 100 ? 7.441 -14.248 4.202 1.00 98.31 100 ILE A O 1
ATOM 819 N N . GLY A 1 101 ? 5.875 -14.567 2.618 1.00 97.69 101 GLY A N 1
ATOM 820 C CA . GLY A 1 101 ? 4.718 -14.583 3.517 1.00 97.69 101 GLY A CA 1
ATOM 821 C C . GLY A 1 101 ? 4.183 -13.207 3.930 1.00 97.69 101 GLY A C 1
ATOM 822 O O . GLY A 1 101 ? 3.333 -13.147 4.806 1.00 97.69 101 GLY A O 1
ATOM 823 N N . GLY A 1 102 ? 4.632 -12.109 3.311 1.00 97.12 102 GLY A N 1
ATOM 824 C CA . GLY A 1 102 ? 4.243 -10.732 3.664 1.00 97.12 102 GLY A CA 1
ATOM 825 C C . GLY A 1 102 ? 3.001 -10.188 2.941 1.00 97.12 102 GLY A C 1
ATOM 826 O O . GLY A 1 102 ? 2.757 -8.977 2.952 1.00 97.12 102 GLY A O 1
ATOM 827 N N . LEU A 1 103 ? 2.241 -11.049 2.255 1.00 98.31 103 LEU A N 1
ATOM 828 C CA . LEU A 1 103 ? 1.072 -10.669 1.462 1.00 98.31 103 LEU A CA 1
ATOM 829 C C . LEU A 1 103 ? -0.194 -11.372 1.972 1.00 98.31 103 LEU A C 1
ATOM 831 O O . LEU A 1 103 ? -0.330 -12.588 1.847 1.00 98.31 103 LEU A O 1
ATOM 835 N N . GLY A 1 104 ? -1.148 -10.600 2.494 1.00 98.06 104 GLY A N 1
ATOM 836 C CA . GLY A 1 104 ? -2.430 -11.109 2.979 1.00 98.06 104 GLY A CA 1
ATOM 837 C C . GLY A 1 104 ? -3.494 -10.026 3.135 1.00 98.06 104 GLY A C 1
ATOM 838 O O . GLY A 1 104 ? -3.315 -8.882 2.719 1.00 98.06 104 GLY A O 1
ATOM 839 N N . ARG A 1 105 ? -4.613 -10.384 3.775 1.00 97.62 105 ARG A N 1
ATOM 840 C CA . ARG A 1 105 ? -5.803 -9.519 3.903 1.00 97.62 105 ARG A CA 1
ATOM 841 C C . ARG A 1 105 ? -5.563 -8.208 4.656 1.00 97.62 105 ARG A C 1
ATOM 843 O O . ARG A 1 105 ? -6.322 -7.263 4.492 1.00 97.62 105 ARG A O 1
ATOM 850 N N . ASN A 1 106 ? -4.549 -8.171 5.520 1.00 98.00 106 ASN A N 1
ATOM 851 C CA . ASN A 1 106 ? -4.151 -6.985 6.275 1.00 98.00 106 ASN A CA 1
ATOM 852 C C . ASN A 1 106 ? -3.047 -6.182 5.567 1.00 98.00 106 ASN A C 1
ATOM 854 O O . ASN A 1 106 ? -2.640 -5.148 6.094 1.00 98.00 106 ASN A O 1
ATOM 858 N N . SER A 1 107 ? -2.562 -6.634 4.403 1.00 98.75 107 SER A N 1
ATOM 859 C CA . SER A 1 107 ? -1.528 -5.945 3.632 1.00 98.75 107 SER A CA 1
ATOM 860 C C . SER A 1 107 ? -2.112 -4.797 2.807 1.00 98.75 107 SER A C 1
ATOM 862 O O . SER A 1 107 ? -3.058 -4.964 2.033 1.00 98.75 107 SER A O 1
ATOM 864 N N . ILE A 1 108 ? -1.477 -3.636 2.917 1.00 98.88 108 ILE A N 1
ATOM 865 C CA . ILE A 1 108 ? -1.694 -2.446 2.106 1.00 98.88 108 ILE A CA 1
ATOM 866 C C . ILE A 1 108 ? -0.446 -2.239 1.250 1.00 98.88 108 ILE A C 1
ATOM 868 O O . ILE A 1 108 ? 0.628 -1.883 1.742 1.00 98.88 108 ILE A O 1
ATOM 872 N N . ILE A 1 109 ? -0.600 -2.439 -0.053 1.00 98.81 109 ILE A N 1
ATOM 873 C CA . ILE A 1 109 ? 0.443 -2.201 -1.039 1.00 98.81 109 ILE A CA 1
ATOM 874 C C . ILE A 1 109 ? 0.444 -0.720 -1.397 1.00 98.81 109 ILE A C 1
ATOM 876 O O . ILE A 1 109 ? -0.446 -0.215 -2.088 1.00 98.81 109 ILE A O 1
ATOM 880 N N . GLY A 1 110 ? 1.465 -0.027 -0.901 1.00 97.44 110 GLY A N 1
ATOM 881 C CA . GLY A 1 110 ? 1.806 1.334 -1.273 1.00 97.44 110 GLY A CA 1
ATOM 882 C C . GLY A 1 110 ? 2.138 1.403 -2.758 1.00 97.44 110 GLY A C 1
ATOM 883 O O . GLY A 1 110 ? 3.227 1.017 -3.179 1.00 97.44 110 GLY A O 1
ATOM 884 N N . HIS A 1 111 ? 1.161 1.937 -3.490 1.00 97.69 111 HIS A N 1
ATOM 885 C CA . HIS A 1 111 ? 1.073 2.261 -4.912 1.00 97.69 111 HIS A CA 1
ATOM 886 C C . HIS A 1 111 ? 0.690 1.137 -5.869 1.00 97.69 111 HIS A C 1
ATOM 888 O O . HIS A 1 111 ? -0.307 1.314 -6.571 1.00 97.69 111 HIS A O 1
ATOM 894 N N . GLY A 1 112 ? 1.441 0.033 -5.949 1.00 97.94 112 GLY A N 1
ATOM 895 C CA . GLY A 1 112 ? 1.111 -1.058 -6.877 1.00 97.94 112 GLY A CA 1
ATOM 896 C C . GLY A 1 112 ? 0.977 -0.603 -8.338 1.00 97.94 112 GLY A C 1
ATOM 897 O O . GLY A 1 112 ? 0.059 -1.018 -9.029 1.00 97.94 112 GLY A O 1
ATOM 898 N N . ILE A 1 113 ? 1.830 0.314 -8.801 1.00 98.38 113 ILE A N 1
ATOM 899 C CA . ILE A 1 113 ? 1.750 0.915 -10.145 1.00 98.38 113 ILE A CA 1
ATOM 900 C C . ILE A 1 113 ? 2.373 -0.010 -11.193 1.00 98.38 113 ILE A C 1
ATOM 902 O O . ILE A 1 113 ? 1.775 -0.273 -12.235 1.00 98.38 113 ILE A O 1
ATOM 906 N N . PHE A 1 114 ? 3.574 -0.506 -10.907 1.00 98.44 114 PHE A N 1
ATOM 907 C CA . PHE A 1 114 ? 4.410 -1.297 -11.805 1.00 98.44 114 PHE A CA 1
ATOM 908 C C . PHE A 1 114 ? 4.335 -2.780 -11.454 1.00 98.44 114 PHE A C 1
ATOM 910 O O . PHE A 1 114 ? 5.327 -3.396 -11.072 1.00 98.44 114 PHE A O 1
ATOM 917 N N . LEU A 1 115 ? 3.134 -3.339 -11.567 1.00 98.31 115 LEU A N 1
ATOM 918 C CA . LEU A 1 115 ? 2.948 -4.789 -11.610 1.00 98.31 115 LEU A CA 1
ATOM 919 C C . LEU A 1 115 ? 3.423 -5.342 -12.953 1.00 98.31 115 LEU A C 1
ATOM 921 O O . LEU A 1 115 ? 3.505 -4.592 -13.922 1.00 98.31 115 LEU A O 1
ATOM 925 N N . ASP A 1 116 ? 3.662 -6.646 -13.041 1.00 97.25 116 ASP A N 1
ATOM 926 C CA . ASP A 1 116 ? 4.180 -7.314 -14.244 1.00 97.25 116 ASP A CA 1
ATOM 927 C C . ASP A 1 116 ? 3.421 -7.043 -15.558 1.00 97.25 116 ASP A C 1
ATOM 929 O O . ASP A 1 116 ? 4.029 -7.025 -16.626 1.00 97.25 116 ASP A O 1
ATOM 933 N N . HIS A 1 117 ? 2.129 -6.720 -15.501 1.00 96.31 117 HIS A N 1
ATOM 934 C CA . HIS A 1 117 ? 1.359 -6.308 -16.681 1.00 96.31 117 HIS A CA 1
ATOM 935 C C . HIS A 1 117 ? 1.638 -4.871 -17.177 1.00 96.31 117 HIS A C 1
ATOM 937 O O . HIS A 1 117 ? 1.130 -4.481 -18.231 1.00 96.31 117 HIS A O 1
ATOM 943 N N . HIS A 1 118 ? 2.356 -4.038 -16.417 1.00 97.62 118 HIS A N 1
ATOM 944 C CA . HIS A 1 118 ? 2.541 -2.627 -16.747 1.00 97.62 118 HIS A CA 1
ATOM 945 C C . HIS A 1 118 ? 3.397 -2.477 -18.020 1.00 97.62 118 HIS A C 1
ATOM 947 O O . HIS A 1 118 ? 4.515 -2.998 -18.077 1.00 97.62 118 HIS A O 1
ATOM 953 N N . PRO A 1 119 ? 2.952 -1.711 -19.035 1.00 95.81 119 PRO A N 1
ATOM 954 C CA . PRO A 1 119 ? 3.581 -1.709 -20.358 1.00 95.81 119 PRO A CA 1
ATOM 955 C C . PRO A 1 119 ? 5.027 -1.206 -20.358 1.00 95.81 119 PRO A C 1
ATOM 957 O O . PRO A 1 119 ? 5.810 -1.620 -21.203 1.00 95.81 119 PRO A O 1
ATOM 960 N N . TRP A 1 120 ? 5.408 -0.353 -19.403 1.00 96.81 120 TRP A N 1
ATOM 961 C CA . TRP A 1 120 ? 6.791 0.137 -19.284 1.00 96.81 120 TRP A CA 1
ATOM 962 C C . TRP A 1 120 ? 7.796 -0.935 -18.855 1.00 96.81 120 TRP A C 1
ATOM 964 O O . TRP A 1 120 ? 8.996 -0.729 -19.008 1.00 96.81 120 TRP A O 1
ATOM 974 N N . LEU A 1 121 ? 7.330 -2.051 -18.292 1.00 97.12 121 LEU A N 1
ATOM 975 C CA . LEU A 1 121 ? 8.209 -3.130 -17.853 1.00 97.12 121 LEU A CA 1
ATOM 976 C C . LEU A 1 121 ? 8.544 -4.100 -18.986 1.00 97.12 121 LEU A C 1
ATOM 978 O O . LEU A 1 121 ? 9.564 -4.777 -18.904 1.00 97.12 121 LEU A O 1
ATOM 982 N N . HIS A 1 122 ? 7.692 -4.177 -20.019 1.00 93.56 122 HIS A N 1
ATOM 983 C CA . HIS A 1 122 ? 7.786 -5.172 -21.094 1.00 93.56 122 HIS A CA 1
ATOM 984 C C . HIS A 1 122 ? 8.034 -6.594 -20.559 1.00 93.56 122 HIS A C 1
ATOM 986 O O . HIS A 1 122 ? 8.877 -7.331 -21.072 1.00 93.56 122 HIS A O 1
ATOM 992 N N . TRP A 1 123 ? 7.328 -6.957 -19.484 1.00 94.56 123 TRP A N 1
ATOM 993 C CA . TRP A 1 123 ? 7.546 -8.215 -18.783 1.00 94.56 123 TRP A CA 1
ATOM 994 C C . TRP A 1 123 ? 6.781 -9.378 -19.425 1.00 94.56 123 TRP A C 1
ATOM 996 O O . TRP A 1 123 ? 5.864 -9.187 -20.222 1.00 94.56 123 TRP A O 1
ATOM 1006 N N . THR A 1 124 ? 7.186 -10.605 -19.100 1.00 90.12 124 THR A N 1
ATOM 1007 C CA . THR A 1 124 ? 6.681 -11.834 -19.734 1.00 90.12 124 THR A CA 1
ATOM 1008 C C . THR A 1 124 ? 5.521 -12.493 -18.984 1.00 90.12 124 THR A C 1
ATOM 1010 O O . THR A 1 124 ? 4.932 -13.440 -19.504 1.00 90.12 124 THR A O 1
ATOM 1013 N N . THR A 1 125 ? 5.186 -12.017 -17.780 1.00 89.81 125 THR A N 1
ATOM 1014 C CA . THR A 1 125 ? 4.123 -12.566 -16.917 1.00 89.81 125 THR A CA 1
ATOM 1015 C C . THR A 1 125 ? 3.036 -11.533 -16.621 1.00 89.81 125 THR A C 1
ATOM 1017 O O . THR A 1 125 ? 3.234 -10.341 -16.839 1.00 89.81 125 THR A O 1
ATOM 1020 N N . ALA A 1 126 ? 1.881 -12.000 -16.136 1.00 91.19 126 ALA A N 1
ATOM 1021 C CA . ALA A 1 126 ? 0.750 -11.157 -15.736 1.00 91.19 126 ALA A CA 1
ATOM 1022 C C . ALA A 1 126 ? 0.021 -11.711 -14.489 1.00 91.19 126 ALA A C 1
ATOM 1024 O O . ALA A 1 126 ? -1.207 -11.740 -14.448 1.00 91.19 126 ALA A O 1
ATOM 1025 N N . GLY A 1 127 ? 0.772 -12.223 -13.510 1.00 97.19 127 GLY A N 1
ATOM 1026 C CA . GLY A 1 127 ? 0.251 -12.924 -12.330 1.00 97.19 127 GLY A CA 1
ATOM 1027 C C . GLY A 1 127 ? 0.141 -12.072 -11.062 1.00 97.19 127 GLY A C 1
ATOM 1028 O O . GLY A 1 127 ? -0.510 -12.494 -10.109 1.00 97.19 127 GLY A O 1
ATOM 1029 N N . ASP A 1 128 ? 0.727 -10.871 -11.022 1.00 98.50 128 ASP A N 1
ATOM 1030 C CA . ASP A 1 128 ? 0.756 -10.065 -9.789 1.00 98.50 128 ASP A CA 1
ATOM 1031 C C . ASP A 1 128 ? -0.654 -9.698 -9.294 1.00 98.50 128 ASP A C 1
ATOM 1033 O O . ASP A 1 128 ? -0.919 -9.697 -8.093 1.00 98.50 128 ASP A O 1
ATOM 1037 N N . LYS A 1 129 ? -1.592 -9.432 -10.212 1.00 98.56 129 LYS A N 1
ATOM 1038 C CA . LYS A 1 129 ? -2.986 -9.112 -9.859 1.00 98.56 129 LYS A CA 1
ATOM 1039 C C . LYS A 1 129 ? -3.733 -10.297 -9.251 1.00 98.56 129 LYS A C 1
ATOM 1041 O O . LYS A 1 129 ? -4.567 -10.087 -8.374 1.00 98.56 129 LYS A O 1
ATOM 1046 N N . ASP A 1 130 ? -3.437 -11.520 -9.692 1.00 98.69 130 ASP A N 1
ATOM 1047 C CA . ASP A 1 130 ? -4.021 -12.724 -9.097 1.00 98.69 130 ASP A CA 1
ATOM 1048 C C . ASP A 1 130 ? -3.557 -12.882 -7.650 1.00 98.69 130 ASP A C 1
ATOM 1050 O O . ASP A 1 130 ? -4.389 -13.062 -6.770 1.00 98.69 130 ASP A O 1
ATOM 1054 N N . LEU A 1 131 ? -2.263 -12.684 -7.378 1.00 98.75 131 LEU A N 1
ATOM 1055 C CA . LEU A 1 131 ? -1.727 -12.718 -6.013 1.00 98.75 131 LEU A CA 1
ATOM 1056 C C . LEU A 1 131 ? -2.359 -11.644 -5.115 1.00 98.75 131 LEU A C 1
ATOM 1058 O O . LEU A 1 131 ? -2.720 -11.928 -3.973 1.00 98.75 131 LEU A O 1
ATOM 1062 N N . LEU A 1 132 ? -2.536 -10.418 -5.620 1.00 98.81 132 LEU A N 1
ATOM 1063 C CA . LEU A 1 132 ? -3.215 -9.348 -4.878 1.00 98.81 132 LEU A CA 1
ATOM 1064 C C . LEU A 1 132 ? -4.674 -9.701 -4.561 1.00 98.81 132 LEU A C 1
ATOM 1066 O O . LEU A 1 132 ? -5.103 -9.546 -3.420 1.00 98.81 132 LEU A O 1
ATOM 1070 N N . ARG A 1 133 ? -5.425 -10.210 -5.545 1.00 98.69 133 ARG A N 1
ATOM 1071 C CA . ARG A 1 133 ? -6.812 -10.656 -5.351 1.00 98.69 133 ARG A CA 1
ATOM 1072 C C . ARG A 1 133 ? -6.888 -11.797 -4.338 1.00 98.69 133 ARG A C 1
ATOM 1074 O O . ARG A 1 133 ? -7.656 -11.713 -3.385 1.00 98.69 133 ARG A O 1
ATOM 1081 N N . ASP A 1 134 ? -6.101 -12.849 -4.542 1.00 98.75 134 ASP A N 1
ATOM 1082 C CA . ASP A 1 134 ? -6.201 -14.097 -3.780 1.00 98.75 134 ASP A CA 1
ATOM 1083 C C . ASP A 1 134 ? -5.742 -13.922 -2.326 1.00 98.75 134 ASP A C 1
ATOM 1085 O O . ASP A 1 134 ? -6.280 -14.557 -1.420 1.00 98.75 134 ASP A O 1
ATOM 1089 N N . SER A 1 135 ? -4.796 -13.012 -2.083 1.00 98.62 135 SER A N 1
ATOM 1090 C CA . SER A 1 135 ? -4.370 -12.634 -0.731 1.00 98.62 135 SER A CA 1
ATOM 1091 C C . SER A 1 135 ? -5.377 -11.744 0.006 1.00 98.62 135 SER A C 1
ATOM 1093 O O . SER A 1 135 ? -5.337 -11.666 1.235 1.00 98.62 135 SER A O 1
ATOM 1095 N N . GLY A 1 136 ? -6.272 -11.068 -0.721 1.00 98.50 136 GLY A N 1
ATOM 1096 C CA . GLY A 1 136 ? -7.166 -10.045 -0.179 1.00 98.50 136 GLY A CA 1
ATOM 1097 C C . GLY A 1 136 ? -6.465 -8.725 0.158 1.00 98.50 136 GLY A C 1
ATOM 1098 O O . GLY A 1 136 ? -7.032 -7.909 0.887 1.00 98.50 136 GLY A O 1
ATOM 1099 N N . ALA A 1 137 ? -5.241 -8.515 -0.335 1.00 98.69 137 ALA A N 1
ATOM 1100 C CA . ALA A 1 137 ? -4.492 -7.288 -0.106 1.00 98.69 137 ALA A CA 1
ATOM 1101 C C . ALA A 1 137 ? -5.187 -6.071 -0.739 1.00 98.69 137 ALA A C 1
ATOM 1103 O O . ALA A 1 137 ? -5.888 -6.162 -1.750 1.00 98.69 137 ALA A O 1
ATOM 1104 N N . THR A 1 138 ? -4.952 -4.899 -0.154 1.00 98.88 138 THR A N 1
ATOM 1105 C CA . THR A 1 138 ? -5.431 -3.623 -0.693 1.00 98.88 138 THR A CA 1
ATOM 1106 C C . THR A 1 138 ? -4.318 -2.894 -1.431 1.00 98.88 138 THR A C 1
ATOM 1108 O O . THR A 1 138 ? -3.203 -2.812 -0.927 1.00 98.88 138 THR A O 1
ATOM 1111 N N . VAL A 1 139 ? -4.616 -2.286 -2.579 1.00 98.88 139 VAL A N 1
ATOM 1112 C CA . VAL A 1 139 ? -3.701 -1.340 -3.238 1.00 98.88 139 VAL A CA 1
ATOM 1113 C C . VAL A 1 139 ? -4.095 0.089 -2.872 1.00 98.88 139 VAL A C 1
ATOM 1115 O O . VAL A 1 139 ? -5.210 0.522 -3.159 1.00 98.88 139 VAL A O 1
ATOM 1118 N N . ALA A 1 140 ? -3.178 0.836 -2.254 1.00 98.50 140 ALA A N 1
ATOM 1119 C CA . ALA A 1 140 ? -3.359 2.255 -1.954 1.00 98.50 140 ALA A CA 1
ATOM 1120 C C . ALA A 1 140 ? -2.819 3.113 -3.109 1.00 98.50 140 ALA A C 1
ATOM 1122 O O . ALA A 1 140 ? -1.608 3.313 -3.249 1.00 98.50 140 ALA A O 1
ATOM 1123 N N . HIS A 1 141 ? -3.722 3.607 -3.957 1.00 98.38 141 HIS A N 1
ATOM 1124 C CA . HIS A 1 141 ? -3.380 4.403 -5.130 1.00 98.38 141 HIS A CA 1
ATOM 1125 C C . HIS A 1 141 ? -3.201 5.887 -4.772 1.00 98.38 141 HIS A C 1
ATOM 1127 O O . HIS A 1 141 ? -4.112 6.509 -4.226 1.00 98.38 141 HIS A O 1
ATOM 1133 N N . CYS A 1 142 ? -2.039 6.452 -5.119 1.00 97.44 142 CYS A N 1
ATOM 1134 C CA . CYS A 1 142 ? -1.671 7.842 -4.814 1.00 97.44 142 CYS A CA 1
ATOM 1135 C C . CYS A 1 142 ? -1.234 8.591 -6.087 1.00 97.44 142 CYS A C 1
ATOM 1137 O O . CYS A 1 142 ? -0.041 8.830 -6.284 1.00 97.44 142 CYS A O 1
ATOM 1139 N N . PRO A 1 143 ? -2.145 8.888 -7.027 1.00 96.44 143 PRO A N 1
ATOM 1140 C CA . PRO A 1 143 ? -1.795 9.397 -8.354 1.00 96.44 143 PRO A CA 1
ATOM 1141 C C . PRO A 1 143 ? -0.984 10.698 -8.344 1.00 96.44 143 PRO A C 1
ATOM 1143 O O . PRO A 1 143 ? -0.085 10.840 -9.175 1.00 96.44 143 PRO A O 1
ATOM 1146 N N . THR A 1 144 ? -1.248 11.646 -7.437 1.00 95.88 144 THR A N 1
ATOM 1147 C CA . THR A 1 144 ? -0.678 13.004 -7.522 1.00 95.88 144 THR A CA 1
ATOM 1148 C C . THR A 1 144 ? 0.847 13.007 -7.437 1.00 95.88 144 THR A C 1
ATOM 1150 O O . THR A 1 144 ? 1.526 13.724 -8.182 1.00 95.88 144 THR A O 1
ATOM 1153 N N . VAL A 1 145 ? 1.420 12.189 -6.554 1.00 95.25 145 VAL A N 1
ATOM 1154 C CA . VAL A 1 145 ? 2.877 12.116 -6.365 1.00 95.25 145 VAL A CA 1
ATOM 1155 C C . VAL A 1 145 ? 3.595 11.439 -7.540 1.00 95.25 145 VAL A C 1
ATOM 1157 O O . VAL A 1 145 ? 4.780 11.701 -7.761 1.00 95.25 145 VAL A O 1
ATOM 1160 N N . PHE A 1 146 ? 2.899 10.619 -8.331 1.00 96.62 146 PHE A N 1
ATOM 1161 C CA . PHE A 1 146 ? 3.456 9.964 -9.521 1.00 96.62 146 PHE A CA 1
ATOM 1162 C C . PHE A 1 146 ? 3.231 10.778 -10.789 1.00 96.62 146 PHE A C 1
ATOM 1164 O O . PHE A 1 146 ? 4.172 10.971 -11.560 1.00 96.62 146 PHE A O 1
ATOM 1171 N N . MET A 1 147 ? 2.043 11.358 -10.973 1.00 94.69 147 MET A N 1
ATOM 1172 C CA . MET A 1 147 ? 1.724 12.121 -12.182 1.00 94.69 147 MET A CA 1
ATOM 1173 C C . MET A 1 147 ? 2.618 13.355 -12.342 1.00 94.69 147 MET A C 1
ATOM 1175 O O . MET A 1 147 ? 2.985 13.712 -13.458 1.00 94.69 147 MET A O 1
ATOM 1179 N N . ARG A 1 148 ? 3.063 13.968 -11.233 1.00 93.38 148 ARG A N 1
ATOM 1180 C CA . ARG A 1 148 ? 4.048 15.069 -11.246 1.00 93.38 148 ARG A CA 1
ATOM 1181 C C . ARG A 1 148 ? 5.394 14.669 -11.847 1.00 93.38 148 ARG A C 1
ATOM 1183 O O . ARG A 1 148 ? 6.140 15.528 -12.300 1.00 93.38 148 ARG A O 1
ATOM 1190 N N . ARG A 1 149 ? 5.700 13.372 -11.834 1.00 94.19 149 ARG A N 1
ATOM 1191 C CA . ARG A 1 149 ? 6.896 12.764 -12.426 1.00 94.19 149 ARG A CA 1
ATOM 1192 C C . ARG A 1 149 ? 6.606 12.116 -13.784 1.00 94.19 149 ARG A C 1
ATOM 1194 O O . ARG A 1 149 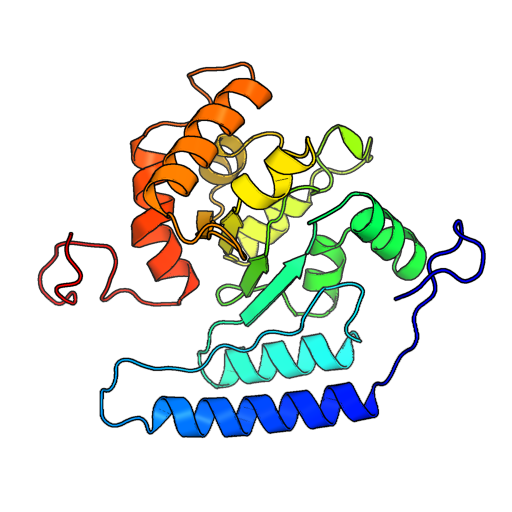? 7.461 11.416 -14.311 1.00 94.19 149 ARG A O 1
ATOM 1201 N N . GLY A 1 150 ? 5.412 12.331 -14.344 1.00 95.69 150 GLY A N 1
ATOM 1202 C CA . GLY A 1 150 ? 4.976 11.715 -15.598 1.00 95.69 150 GLY A CA 1
ATOM 1203 C C . GLY A 1 150 ? 4.650 10.225 -15.479 1.00 95.69 150 GLY A C 1
ATOM 1204 O O . GLY A 1 150 ? 4.585 9.546 -16.497 1.00 95.69 150 GLY A O 1
ATOM 1205 N N . ILE A 1 151 ? 4.464 9.710 -14.261 1.00 97.19 151 ILE A N 1
ATOM 1206 C CA . ILE A 1 151 ? 4.183 8.298 -13.986 1.00 97.19 151 ILE A CA 1
ATOM 1207 C C . ILE A 1 151 ? 2.694 8.127 -13.686 1.00 97.19 151 ILE A C 1
ATOM 1209 O O . ILE A 1 151 ? 2.107 8.928 -12.959 1.00 97.19 151 ILE A O 1
ATOM 1213 N N . ALA A 1 152 ? 2.092 7.059 -14.200 1.00 96.50 152 ALA A N 1
ATOM 1214 C CA . ALA A 1 152 ? 0.719 6.694 -13.890 1.00 96.50 152 ALA A CA 1
ATOM 1215 C C . ALA A 1 152 ? 0.553 5.174 -13.845 1.00 96.50 152 ALA A C 1
ATOM 1217 O O . ALA A 1 152 ? 1.281 4.447 -14.512 1.00 96.50 152 ALA A O 1
ATOM 1218 N N . MET A 1 153 ? -0.435 4.714 -13.078 1.00 97.06 153 MET A N 1
ATOM 1219 C CA . MET A 1 153 ? -0.940 3.344 -13.170 1.00 97.06 153 MET A CA 1
ATOM 1220 C C . MET A 1 153 ? -1.617 3.153 -14.530 1.00 97.06 153 MET A C 1
ATOM 1222 O O . MET A 1 153 ? -2.398 4.005 -14.950 1.00 97.06 153 MET A O 1
ATOM 1226 N N . ASN A 1 154 ? -1.335 2.034 -15.200 1.00 95.81 154 ASN A N 1
ATOM 1227 C CA . ASN A 1 154 ? -1.840 1.778 -16.552 1.00 95.81 154 ASN A CA 1
ATOM 1228 C C . ASN A 1 154 ? -3.377 1.709 -16.626 1.00 95.81 154 ASN A C 1
ATOM 1230 O O . ASN A 1 154 ? -3.986 2.154 -17.593 1.00 95.81 154 ASN A O 1
ATOM 1234 N N . THR A 1 155 ? -4.013 1.141 -15.606 1.00 96.19 155 THR A N 1
ATOM 1235 C CA . THR A 1 155 ? -5.472 1.082 -15.483 1.00 96.19 155 THR A CA 1
ATOM 1236 C C . THR A 1 155 ? -5.830 0.908 -14.016 1.00 96.19 155 THR A C 1
ATOM 1238 O O . THR A 1 155 ? -5.277 0.045 -13.341 1.00 96.19 155 THR A O 1
ATOM 1241 N N . PHE A 1 156 ? -6.744 1.738 -13.519 1.00 97.88 156 PHE A N 1
ATOM 1242 C CA . PHE A 1 156 ? -7.313 1.577 -12.181 1.00 97.88 156 PHE A CA 1
ATOM 1243 C C . PHE A 1 156 ? -8.524 0.644 -12.241 1.00 97.88 156 PHE A C 1
ATOM 1245 O O . PHE A 1 156 ? -8.702 -0.227 -11.391 1.00 97.88 156 PHE A O 1
ATOM 1252 N N . GLY A 1 157 ? -9.351 0.799 -13.278 1.00 97.75 157 GLY A N 1
ATOM 1253 C CA . GLY A 1 157 ? -10.568 0.020 -13.445 1.00 97.75 157 GLY A CA 1
ATOM 1254 C C . GLY A 1 157 ? -10.334 -1.479 -13.572 1.00 97.75 157 GLY A C 1
ATOM 1255 O O . GLY A 1 157 ? -11.162 -2.273 -13.132 1.00 97.75 157 GLY A O 1
ATOM 1256 N N . ASP A 1 158 ? -9.207 -1.886 -14.149 1.00 97.12 158 ASP A N 1
ATOM 1257 C CA . ASP A 1 158 ? -8.879 -3.299 -14.279 1.00 97.12 158 ASP A CA 1
ATOM 1258 C C . ASP A 1 158 ? -8.584 -3.956 -12.931 1.00 97.12 158 ASP A C 1
ATOM 1260 O O . ASP A 1 158 ? -8.998 -5.087 -12.718 1.00 97.12 158 ASP A O 1
ATOM 1264 N N . TYR A 1 159 ? -7.985 -3.235 -11.978 1.00 98.62 159 TYR A N 1
ATOM 1265 C CA . TYR A 1 159 ? -7.795 -3.746 -10.617 1.00 98.62 159 TYR A CA 1
ATOM 1266 C C . TYR A 1 159 ? -9.144 -3.971 -9.933 1.00 98.62 159 TYR A C 1
ATOM 1268 O O . TYR A 1 159 ? -9.373 -5.030 -9.348 1.00 98.62 159 TYR A O 1
ATOM 1276 N N . VAL A 1 160 ? -10.063 -3.009 -10.079 1.00 98.38 160 VAL A N 1
ATOM 1277 C CA . VAL A 1 160 ? -11.433 -3.112 -9.557 1.00 98.38 160 VAL A CA 1
ATOM 1278 C C . VAL A 1 160 ? -12.162 -4.310 -10.173 1.00 98.38 160 VAL A C 1
ATOM 1280 O O . VAL A 1 160 ? -12.724 -5.127 -9.447 1.00 98.38 160 VAL A O 1
ATOM 1283 N N . ARG A 1 161 ? -12.123 -4.469 -11.505 1.00 98.00 161 ARG A N 1
ATOM 1284 C CA . ARG A 1 161 ? -12.740 -5.614 -12.206 1.00 98.00 161 ARG A CA 1
ATOM 1285 C C . ARG A 1 161 ? -12.099 -6.952 -11.846 1.00 98.00 161 ARG A C 1
ATOM 1287 O O . ARG A 1 161 ? -12.794 -7.964 -11.851 1.00 98.00 161 ARG A O 1
ATOM 1294 N N . HIS A 1 162 ? -10.808 -6.958 -11.518 1.00 98.44 162 HIS A N 1
ATOM 1295 C CA . HIS A 1 162 ? -10.085 -8.143 -11.050 1.00 98.44 162 HIS A CA 1
ATOM 1296 C C . HIS A 1 162 ? -10.407 -8.504 -9.593 1.00 98.44 162 HIS A C 1
ATOM 1298 O O . HIS A 1 162 ? -9.912 -9.509 -9.091 1.00 98.44 162 HIS A O 1
ATOM 1304 N N . GLY A 1 163 ? -11.238 -7.713 -8.905 1.00 98.38 163 GLY A N 1
ATOM 1305 C CA . GLY A 1 163 ? -11.646 -7.961 -7.522 1.00 98.38 163 GLY A CA 1
ATOM 1306 C C . GLY A 1 163 ? -10.606 -7.551 -6.479 1.00 98.38 163 GLY A C 1
ATOM 1307 O O . GLY A 1 163 ? -10.693 -7.992 -5.337 1.00 98.38 163 GLY A O 1
ATOM 1308 N N . ILE A 1 164 ? -9.626 -6.723 -6.848 1.00 98.81 164 ILE A N 1
ATOM 1309 C CA . ILE A 1 164 ? -8.640 -6.181 -5.910 1.00 98.81 164 ILE A CA 1
ATOM 1310 C C . ILE A 1 164 ? -9.285 -5.016 -5.156 1.00 98.81 164 ILE A C 1
ATOM 1312 O O . ILE A 1 164 ? -9.864 -4.117 -5.772 1.00 98.81 164 ILE A O 1
ATOM 1316 N N . ASN A 1 165 ? -9.171 -5.001 -3.824 1.00 98.81 165 ASN A N 1
ATOM 1317 C CA . ASN A 1 165 ? -9.625 -3.849 -3.053 1.00 98.81 165 ASN A CA 1
ATOM 1318 C C . ASN A 1 165 ? -8.719 -2.649 -3.350 1.00 98.81 165 ASN A C 1
ATOM 1320 O O . ASN A 1 165 ? -7.501 -2.710 -3.170 1.00 98.81 165 ASN A O 1
ATOM 1324 N N . MET A 1 166 ? -9.323 -1.546 -3.780 1.00 98.75 166 MET A N 1
ATOM 1325 C CA . MET A 1 166 ? -8.612 -0.307 -4.069 1.00 98.75 166 MET A CA 1
ATOM 1326 C C . MET A 1 166 ? -8.887 0.714 -2.970 1.00 98.75 166 MET A C 1
ATOM 1328 O O . MET A 1 166 ? -10.036 0.937 -2.600 1.00 98.75 166 MET A O 1
ATOM 1332 N N . GLY A 1 167 ? -7.832 1.361 -2.483 1.00 98.56 167 GLY A N 1
ATOM 1333 C CA . GLY A 1 167 ? -7.887 2.547 -1.635 1.00 98.56 167 GLY A CA 1
ATOM 1334 C C . GLY A 1 167 ? -7.271 3.755 -2.341 1.00 98.56 167 GLY A C 1
ATOM 1335 O O . GLY A 1 167 ? -6.506 3.601 -3.296 1.00 98.56 167 GLY A O 1
ATOM 1336 N N . ILE A 1 168 ? -7.574 4.962 -1.862 1.00 98.31 168 ILE A N 1
ATOM 1337 C CA . ILE A 1 168 ? -6.922 6.202 -2.313 1.00 98.31 168 ILE A CA 1
ATOM 1338 C C . ILE A 1 168 ? -6.128 6.796 -1.152 1.00 98.31 168 ILE A C 1
ATOM 1340 O O . ILE A 1 168 ? -6.633 6.889 -0.035 1.00 98.31 168 ILE A O 1
ATOM 1344 N N . GLY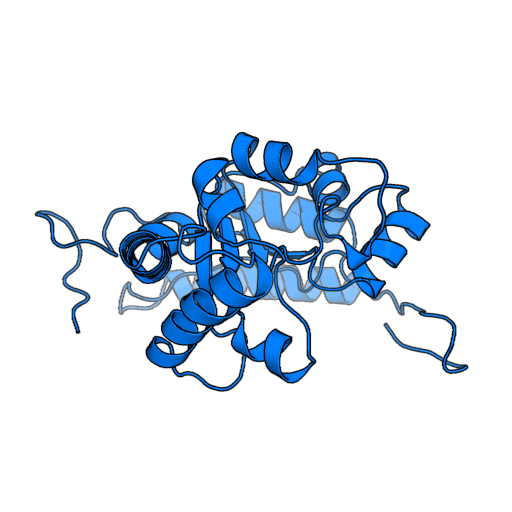 A 1 169 ? -4.890 7.204 -1.420 1.00 97.19 169 GLY A N 1
ATOM 1345 C CA . GLY A 1 169 ? -4.035 7.920 -0.478 1.00 97.19 169 GLY A CA 1
ATOM 1346 C C . GLY A 1 169 ? -3.359 9.108 -1.153 1.00 97.19 169 GLY A C 1
ATOM 1347 O O . GLY A 1 169 ? -3.228 9.142 -2.367 1.00 97.19 169 GLY A O 1
ATOM 1348 N N . THR A 1 170 ? -2.914 10.095 -0.378 1.00 96.81 170 THR A N 1
ATOM 1349 C CA . THR A 1 170 ? -2.174 11.254 -0.919 1.00 96.81 170 THR A CA 1
ATOM 1350 C C . THR A 1 170 ? -0.659 11.048 -0.925 1.00 96.81 170 THR A C 1
ATOM 1352 O O . THR A 1 170 ? 0.059 11.839 -1.533 1.00 96.81 170 THR A O 1
ATOM 1355 N N . ASP A 1 171 ? -0.173 10.004 -0.240 1.00 94.81 171 ASP A N 1
ATOM 1356 C CA . ASP A 1 171 ? 1.240 9.750 0.079 1.00 94.81 171 ASP A CA 1
ATOM 1357 C C . ASP A 1 171 ? 1.879 10.874 0.913 1.00 94.81 171 ASP A C 1
ATOM 1359 O O . ASP A 1 171 ? 1.934 10.795 2.139 1.00 94.81 171 ASP A O 1
ATOM 1363 N N . THR A 1 172 ? 2.289 11.962 0.263 1.00 86.06 172 THR A N 1
ATOM 1364 C CA . THR A 1 172 ? 2.905 13.125 0.910 1.00 86.06 172 THR A CA 1
ATOM 1365 C C . THR A 1 172 ? 2.123 14.394 0.566 1.00 86.06 172 THR A C 1
ATOM 1367 O O . THR A 1 172 ? 0.966 14.527 0.940 1.00 86.06 172 THR A O 1
ATOM 1370 N N . TYR A 1 173 ? 2.714 15.349 -0.153 1.00 85.19 173 TYR A N 1
ATOM 1371 C CA . TYR A 1 173 ? 2.098 16.637 -0.468 1.00 85.19 173 TYR A CA 1
ATOM 1372 C C . TYR A 1 173 ? 1.477 16.637 -1.876 1.00 85.19 173 TYR A C 1
ATOM 1374 O O . TYR A 1 173 ? 2.165 16.269 -2.834 1.00 85.19 173 TYR A O 1
ATOM 1382 N N . PRO A 1 174 ? 0.248 17.155 -2.074 1.00 89.81 174 PRO A N 1
ATOM 1383 C CA . PRO A 1 174 ? -0.567 17.946 -1.156 1.00 89.81 174 PRO A CA 1
ATOM 1384 C C . PRO A 1 174 ? -1.576 17.082 -0.384 1.00 89.81 174 PRO A C 1
ATOM 1386 O O . PRO A 1 174 ? -2.136 16.140 -0.930 1.00 89.81 174 PRO A O 1
ATOM 1389 N N . HIS A 1 175 ? -1.899 17.460 0.856 1.00 90.62 175 HIS A N 1
ATOM 1390 C CA . HIS A 1 175 ? -2.948 16.799 1.650 1.00 90.62 175 HIS A CA 1
ATOM 1391 C C . HIS A 1 175 ? -4.363 17.222 1.196 1.00 90.62 175 HIS A C 1
ATOM 1393 O O . HIS A 1 175 ? -5.166 17.690 2.000 1.00 90.62 175 HIS A O 1
ATOM 1399 N N . ASN A 1 176 ? -4.657 17.129 -0.105 1.00 95.12 176 ASN A N 1
ATOM 1400 C CA . ASN A 1 176 ? -5.960 17.462 -0.682 1.00 95.12 176 ASN A CA 1
ATOM 1401 C C . ASN A 1 176 ? -6.604 16.215 -1.291 1.00 95.12 176 ASN A C 1
ATOM 1403 O O . ASN A 1 176 ? -6.400 15.891 -2.460 1.00 95.12 176 ASN A O 1
ATOM 1407 N N . PHE A 1 177 ? -7.411 15.540 -0.479 1.00 96.31 177 PHE A N 1
ATOM 1408 C CA . PHE A 1 177 ? -8.003 14.258 -0.840 1.00 96.31 177 PHE A CA 1
ATOM 1409 C C . PHE A 1 177 ? -9.029 14.354 -1.981 1.00 96.31 177 PHE A C 1
ATOM 1411 O O . PHE A 1 177 ? -9.116 13.450 -2.805 1.00 96.31 177 PHE A O 1
ATOM 1418 N N . LEU A 1 178 ? -9.770 15.465 -2.087 1.00 96.38 178 LEU A N 1
ATOM 1419 C CA . LEU A 1 178 ? -10.741 15.660 -3.172 1.00 96.38 178 LEU A CA 1
ATOM 1420 C C . LEU A 1 178 ? -10.048 15.774 -4.535 1.00 96.38 178 LEU A C 1
ATOM 1422 O O . LEU A 1 178 ? -10.502 15.187 -5.519 1.00 96.38 178 LEU A O 1
ATOM 1426 N N . GLU A 1 179 ? -8.925 16.490 -4.592 1.00 96.25 179 GLU A N 1
ATOM 1427 C CA . GLU A 1 179 ? -8.116 16.563 -5.812 1.00 96.25 179 GLU A CA 1
ATOM 1428 C C . GLU A 1 179 ? -7.394 15.240 -6.100 1.00 96.25 179 GLU A C 1
ATOM 1430 O O . GLU A 1 179 ? -7.246 14.874 -7.267 1.00 96.25 179 GLU A O 1
ATOM 1435 N N . GLU A 1 180 ? -7.026 14.471 -5.072 1.00 97.56 180 GLU A N 1
ATOM 1436 C CA . GLU A 1 180 ? -6.484 13.117 -5.242 1.00 97.56 180 GLU A CA 1
ATOM 1437 C C . GLU A 1 180 ? -7.506 12.191 -5.916 1.00 97.56 180 GLU A C 1
ATOM 1439 O O . GLU A 1 180 ? -7.196 11.548 -6.918 1.00 97.56 180 GLU A O 1
ATOM 1444 N N . MET A 1 181 ? -8.759 12.193 -5.441 1.00 97.75 181 MET A N 1
ATOM 1445 C CA . MET A 1 181 ? -9.866 11.443 -6.048 1.00 97.75 181 MET A CA 1
ATOM 1446 C C . MET A 1 181 ? -10.114 11.865 -7.499 1.00 97.75 181 MET A C 1
ATOM 1448 O O . MET A 1 181 ? -10.295 11.025 -8.386 1.00 97.75 181 MET A O 1
ATOM 1452 N N . ARG A 1 182 ? -10.104 13.176 -7.768 1.00 97.25 182 ARG A N 1
ATOM 1453 C CA . ARG A 1 182 ? -10.263 13.712 -9.124 1.00 97.25 182 ARG A CA 1
ATOM 1454 C C . ARG A 1 182 ? -9.125 13.265 -10.042 1.00 97.25 182 ARG A C 1
ATOM 1456 O O . ARG A 1 182 ? -9.370 12.911 -11.201 1.00 97.25 182 ARG A O 1
ATOM 1463 N N . SER A 1 183 ? -7.899 13.273 -9.534 1.00 96.31 183 SER A N 1
ATOM 1464 C CA . SER A 1 183 ? -6.706 12.854 -10.271 1.00 96.31 183 SER A CA 1
ATOM 1465 C C . SER A 1 183 ? -6.746 11.354 -10.556 1.00 96.31 183 SER A C 1
ATOM 1467 O O . SER A 1 183 ? -6.563 10.964 -11.708 1.00 96.31 183 SER A O 1
ATOM 1469 N N . ALA A 1 184 ? -7.111 10.532 -9.565 1.00 96.88 184 ALA A N 1
ATOM 1470 C CA . ALA A 1 184 ? -7.307 9.088 -9.721 1.00 96.88 184 ALA A CA 1
ATOM 1471 C C . ALA A 1 184 ? -8.306 8.779 -10.842 1.00 96.88 184 ALA A C 1
ATOM 1473 O O . ALA A 1 184 ? -8.046 7.938 -11.695 1.00 96.88 184 ALA A O 1
ATOM 1474 N N . PHE A 1 185 ? -9.419 9.515 -10.896 1.00 97.50 185 PHE A N 1
ATOM 1475 C CA . PHE A 1 185 ? -10.435 9.330 -11.928 1.00 97.50 185 PHE A CA 1
ATOM 1476 C C . PHE A 1 185 ? -9.968 9.735 -13.330 1.00 97.50 185 PHE A C 1
ATOM 1478 O O . PHE A 1 185 ? -10.111 8.989 -14.301 1.00 97.50 185 PHE A O 1
ATOM 1485 N N . THR A 1 186 ? -9.462 10.961 -13.454 1.00 96.69 186 THR A N 1
ATOM 1486 C CA . THR A 1 186 ? -9.185 11.569 -14.761 1.00 96.69 186 THR A CA 1
ATOM 1487 C C . THR A 1 186 ? -7.946 10.975 -15.418 1.00 96.69 186 THR A C 1
ATOM 1489 O O . THR A 1 186 ? -7.989 10.673 -16.611 1.00 96.69 186 THR A O 1
ATOM 1492 N N . ILE A 1 187 ? -6.877 10.742 -14.649 1.00 95.88 187 ILE A N 1
ATOM 1493 C CA . ILE A 1 187 ? -5.646 10.136 -15.162 1.00 95.88 187 ILE A CA 1
ATOM 1494 C C . ILE A 1 187 ? -5.876 8.679 -15.545 1.00 95.88 187 ILE A C 1
ATOM 1496 O O . ILE A 1 187 ? -5.463 8.291 -16.633 1.00 95.88 187 ILE A O 1
ATOM 1500 N N . ALA A 1 188 ? -6.587 7.892 -14.733 1.00 94.81 188 ALA A N 1
ATOM 1501 C CA . ALA A 1 188 ? -6.843 6.493 -15.071 1.00 94.81 188 ALA A CA 1
ATOM 1502 C C . ALA A 1 188 ? -7.590 6.349 -16.409 1.00 94.81 188 ALA A C 1
ATOM 1504 O O . ALA A 1 188 ? -7.169 5.573 -17.262 1.00 94.81 188 ALA A O 1
ATOM 1505 N N . ARG A 1 189 ? -8.620 7.170 -16.666 1.00 95.94 189 ARG A N 1
ATOM 1506 C CA . ARG A 1 189 ? -9.321 7.177 -17.966 1.00 95.94 189 ARG A CA 1
ATOM 1507 C C . ARG A 1 189 ? -8.444 7.643 -19.125 1.00 95.94 189 ARG A C 1
ATOM 1509 O O . ARG A 1 189 ? -8.559 7.102 -20.223 1.00 95.94 189 ARG A O 1
ATOM 1516 N N . ALA A 1 190 ? -7.606 8.655 -18.897 1.00 96.88 190 ALA A N 1
ATOM 1517 C CA . ALA A 1 190 ? -6.706 9.175 -19.920 1.00 96.88 190 ALA A CA 1
ATOM 1518 C C . ALA A 1 190 ? -5.665 8.126 -20.334 1.00 96.88 190 ALA A C 1
ATOM 1520 O O . ALA A 1 190 ? -5.458 7.914 -21.526 1.00 96.88 190 ALA A O 1
ATOM 1521 N N . VAL A 1 191 ? -5.059 7.440 -19.361 1.00 96.25 191 VAL A N 1
ATOM 1522 C CA . VAL A 1 191 ? -4.051 6.395 -19.596 1.00 96.25 191 VAL A CA 1
ATOM 1523 C C . VAL A 1 191 ? -4.684 5.142 -20.200 1.00 96.25 191 VAL A C 1
ATOM 1525 O O . VAL A 1 191 ? -4.159 4.609 -21.172 1.00 96.25 191 VAL A O 1
ATOM 1528 N N . ALA A 1 192 ? -5.855 4.728 -19.710 1.00 95.25 192 ALA A N 1
ATOM 1529 C CA . ALA A 1 192 ? -6.594 3.596 -20.269 1.00 95.25 192 ALA A CA 1
ATOM 1530 C C . ALA A 1 192 ? -7.197 3.880 -21.661 1.00 95.25 192 ALA A C 1
ATOM 1532 O O . ALA A 1 192 ? -7.712 2.969 -22.308 1.00 95.25 192 ALA A O 1
ATOM 1533 N N . GLY A 1 193 ? -7.197 5.140 -22.117 1.00 96.62 193 GLY A N 1
ATOM 1534 C CA . GLY A 1 193 ? -7.778 5.542 -23.399 1.00 96.62 193 GLY A CA 1
ATOM 1535 C C . GLY A 1 193 ? -9.293 5.329 -23.490 1.00 96.62 193 GLY A C 1
ATOM 1536 O O . GLY A 1 193 ? -9.838 5.237 -24.589 1.00 96.62 193 GLY A O 1
ATOM 1537 N N . SER A 1 194 ? -9.988 5.221 -22.354 1.00 95.69 194 SER A N 1
ATOM 1538 C CA . SER A 1 194 ? -11.409 4.876 -22.316 1.00 95.69 194 SER A CA 1
ATOM 1539 C C . SER A 1 194 ? -12.128 5.514 -21.136 1.00 95.69 194 SER A C 1
ATOM 1541 O O . SER A 1 194 ? -11.766 5.333 -19.974 1.00 95.69 194 SER A O 1
ATOM 1543 N N . VAL A 1 195 ? -13.241 6.194 -21.426 1.00 95.12 195 VAL A N 1
ATOM 1544 C CA . VAL A 1 195 ? -14.168 6.691 -20.395 1.00 95.12 195 VAL A CA 1
ATOM 1545 C C . VAL A 1 195 ? -14.859 5.562 -19.630 1.00 95.12 195 VAL A C 1
ATOM 1547 O O . VAL A 1 195 ? -15.409 5.808 -18.560 1.00 95.12 195 VAL A O 1
ATOM 1550 N N . ALA A 1 196 ? -14.841 4.342 -20.169 1.00 94.81 196 ALA A N 1
ATOM 1551 C CA . ALA A 1 196 ? -15.441 3.169 -19.553 1.00 94.81 196 ALA A CA 1
ATOM 1552 C C . ALA A 1 196 ? -14.483 2.428 -18.606 1.00 94.81 196 ALA A C 1
ATOM 1554 O O . ALA A 1 196 ? -14.902 1.432 -18.026 1.00 94.81 196 ALA A O 1
ATOM 1555 N N . ASP A 1 197 ? -13.226 2.879 -18.439 1.00 96.56 197 ASP A N 1
ATOM 1556 C CA . ASP A 1 197 ? -12.278 2.188 -17.551 1.00 96.56 197 ASP A CA 1
ATOM 1557 C C . ASP A 1 197 ? -12.812 2.111 -16.119 1.00 96.56 197 ASP A C 1
ATOM 1559 O O . ASP A 1 197 ? -12.821 1.038 -15.532 1.00 96.56 197 ASP A O 1
ATOM 1563 N N . LEU A 1 198 ? -13.334 3.214 -15.583 1.00 95.88 198 LEU A N 1
ATOM 1564 C CA . LEU A 1 198 ? -13.942 3.237 -14.256 1.00 95.88 198 LEU A CA 1
ATOM 1565 C C . LEU A 1 198 ? -15.069 4.267 -14.152 1.00 95.88 198 LEU A C 1
ATOM 1567 O O . LEU A 1 198 ? -15.154 5.224 -14.935 1.00 95.88 198 LEU A O 1
ATOM 1571 N N . THR A 1 199 ? -15.916 4.096 -13.148 1.00 97.44 199 THR A N 1
ATOM 1572 C CA . THR A 1 199 ? -17.019 4.989 -12.796 1.00 97.44 199 THR A CA 1
ATOM 1573 C C . THR A 1 199 ? -16.650 5.899 -11.624 1.00 97.44 199 THR A C 1
ATOM 1575 O O . THR A 1 199 ? -15.690 5.670 -10.892 1.00 97.44 199 THR A O 1
ATOM 1578 N N . THR A 1 200 ? -17.429 6.960 -11.415 1.00 97.06 200 THR A N 1
ATOM 1579 C CA . THR A 1 200 ? -17.277 7.806 -10.221 1.00 97.06 200 THR A CA 1
ATOM 1580 C C . THR A 1 200 ? -17.586 7.031 -8.937 1.00 97.06 200 THR A C 1
ATOM 1582 O O . THR A 1 200 ? -16.988 7.318 -7.903 1.00 97.06 200 THR A O 1
ATOM 1585 N N . LEU A 1 201 ? -18.471 6.027 -9.005 1.00 97.88 201 LEU A N 1
ATOM 1586 C CA . LEU A 1 201 ? -18.774 5.151 -7.875 1.00 97.88 201 LEU A CA 1
ATOM 1587 C C . LEU A 1 201 ? -17.548 4.329 -7.460 1.00 97.88 201 LEU A C 1
ATOM 1589 O O . LEU A 1 201 ? -17.299 4.206 -6.268 1.00 97.88 201 LEU A O 1
ATOM 1593 N N . ASP A 1 202 ? -16.749 3.841 -8.413 1.00 98.31 202 ASP A N 1
ATOM 1594 C CA . ASP A 1 202 ? -15.524 3.086 -8.107 1.00 98.31 202 ASP A CA 1
ATOM 1595 C C . ASP A 1 202 ? -14.526 3.935 -7.307 1.00 98.31 202 ASP A C 1
ATOM 1597 O O . ASP A 1 202 ? -13.974 3.478 -6.308 1.00 98.31 202 ASP A O 1
ATOM 1601 N N . ILE A 1 203 ? -14.356 5.207 -7.685 1.00 98.31 203 ILE A N 1
ATOM 1602 C CA . ILE A 1 203 ? -13.502 6.159 -6.955 1.00 98.31 203 ILE A CA 1
ATOM 1603 C C . ILE A 1 203 ? -14.078 6.493 -5.587 1.00 98.31 203 ILE A C 1
ATOM 1605 O O . ILE A 1 203 ? -13.335 6.528 -4.612 1.00 98.31 203 ILE A O 1
ATOM 1609 N N . PHE A 1 204 ? -15.387 6.733 -5.495 1.00 98.25 204 PHE A N 1
ATOM 1610 C CA . PHE A 1 204 ? -16.022 7.027 -4.214 1.00 98.25 204 PHE A CA 1
ATOM 1611 C C . PHE A 1 204 ? -15.917 5.839 -3.251 1.00 98.25 204 PHE A C 1
ATOM 1613 O O . PHE A 1 204 ? -15.598 6.029 -2.079 1.00 98.25 204 PHE A O 1
ATOM 1620 N N . ASN A 1 205 ? -16.098 4.614 -3.749 1.00 98.56 205 ASN A N 1
ATOM 1621 C CA . ASN A 1 205 ? -15.897 3.397 -2.973 1.00 98.56 205 ASN A CA 1
ATOM 1622 C C . ASN A 1 205 ? -14.441 3.272 -2.517 1.00 98.56 205 ASN A C 1
ATOM 1624 O O . ASN A 1 205 ? -14.209 3.083 -1.326 1.00 98.56 205 ASN A O 1
ATOM 1628 N N . ALA A 1 206 ? -13.464 3.455 -3.410 1.00 98.56 206 ALA A N 1
ATOM 1629 C CA . ALA A 1 206 ? -12.047 3.399 -3.046 1.00 98.56 206 ALA A CA 1
ATOM 1630 C C . ALA A 1 206 ? -11.648 4.469 -2.011 1.00 98.56 206 ALA A C 1
ATOM 1632 O O . ALA A 1 206 ? -10.854 4.214 -1.107 1.00 98.56 206 ALA A O 1
ATOM 1633 N N . ALA A 1 207 ? -12.247 5.656 -2.104 1.00 98.19 207 ALA A N 1
ATOM 1634 C CA . ALA A 1 207 ? -12.070 6.765 -1.171 1.00 98.19 207 ALA A CA 1
ATOM 1635 C C . ALA A 1 207 ? -12.724 6.549 0.206 1.00 98.19 207 ALA A C 1
ATOM 1637 O O . ALA A 1 207 ? -12.381 7.255 1.150 1.00 98.19 207 ALA A O 1
ATOM 1638 N N . THR A 1 208 ? -13.681 5.624 0.324 1.00 98.62 208 THR A N 1
ATOM 1639 C CA . THR A 1 208 ? -14.488 5.429 1.539 1.00 98.62 208 THR A CA 1
ATOM 1640 C C . THR A 1 208 ? -14.383 3.993 2.046 1.00 98.62 208 THR A C 1
ATOM 1642 O O . THR A 1 208 ? -13.492 3.681 2.835 1.00 98.62 208 THR A O 1
ATOM 1645 N N . ILE A 1 209 ? -15.255 3.094 1.586 1.00 98.38 209 ILE A N 1
ATOM 1646 C CA . ILE A 1 209 ? -15.301 1.695 2.026 1.00 98.38 209 ILE A CA 1
ATOM 1647 C C . ILE A 1 209 ? -14.022 0.918 1.689 1.00 98.38 209 ILE A C 1
ATOM 1649 O O . ILE A 1 209 ? -13.647 0.030 2.447 1.00 98.38 209 ILE A O 1
ATOM 1653 N N . GLY A 1 210 ? -13.327 1.268 0.604 1.00 98.56 210 GLY A N 1
ATOM 1654 C CA . GLY A 1 210 ? -12.060 0.654 0.211 1.00 98.56 210 GLY A CA 1
ATOM 1655 C C . GLY A 1 210 ? -10.930 1.006 1.176 1.00 98.56 210 GLY A C 1
ATOM 1656 O O . GLY A 1 210 ? -10.190 0.121 1.603 1.00 98.56 210 GLY A O 1
ATOM 1657 N N . GLY A 1 211 ? -10.854 2.272 1.603 1.00 98.25 211 GLY A N 1
ATOM 1658 C CA . GLY A 1 211 ? -9.950 2.718 2.667 1.00 98.25 211 GLY A CA 1
ATOM 1659 C C . GLY A 1 211 ? -10.297 2.117 4.033 1.00 98.25 211 GLY A C 1
ATOM 1660 O O . GLY A 1 211 ? -9.405 1.669 4.748 1.00 98.25 211 GLY A O 1
ATOM 1661 N N . ALA A 1 212 ? -11.586 2.029 4.376 1.00 98.25 212 ALA A N 1
ATOM 1662 C CA . ALA A 1 212 ? -12.041 1.358 5.596 1.00 98.25 212 ALA A CA 1
ATOM 1663 C C . ALA A 1 212 ? -11.624 -0.125 5.622 1.00 98.25 212 ALA A C 1
ATOM 1665 O O . ALA A 1 212 ? -11.059 -0.587 6.612 1.00 98.25 212 ALA A O 1
ATOM 1666 N N . HIS A 1 213 ? -11.808 -0.837 4.505 1.00 98.19 213 HIS A N 1
ATOM 1667 C CA . HIS A 1 213 ? -11.355 -2.218 4.340 1.00 98.19 213 HIS A CA 1
ATOM 1668 C C . HIS A 1 213 ? -9.829 -2.346 4.466 1.00 98.19 213 HIS A C 1
ATOM 1670 O O . HIS A 1 213 ? -9.357 -3.241 5.162 1.00 98.19 213 HIS A O 1
ATOM 1676 N N . ALA A 1 214 ? -9.060 -1.420 3.877 1.00 98.31 214 ALA A N 1
ATOM 1677 C CA . ALA A 1 214 ? -7.598 -1.375 4.007 1.00 98.31 214 ALA A CA 1
ATOM 1678 C C . ALA A 1 214 ? -7.150 -1.304 5.475 1.00 98.31 214 ALA A C 1
ATOM 1680 O O . ALA A 1 214 ? -6.201 -1.964 5.885 1.00 98.31 214 ALA A O 1
ATOM 1681 N N . LEU A 1 215 ? -7.867 -0.511 6.273 1.00 97.62 215 LEU A N 1
ATOM 1682 C CA . LEU A 1 215 ? -7.626 -0.331 7.703 1.00 97.62 215 LEU A CA 1
ATOM 1683 C C . LEU A 1 215 ? -8.259 -1.432 8.566 1.00 97.62 215 LEU A C 1
ATOM 1685 O O . LEU A 1 215 ? -8.217 -1.333 9.790 1.00 97.62 215 LEU A O 1
ATOM 1689 N N . MET A 1 216 ? -8.848 -2.461 7.947 1.00 97.12 216 MET A N 1
ATOM 1690 C CA . MET A 1 216 ? -9.573 -3.553 8.603 1.00 97.12 216 MET A CA 1
ATOM 1691 C C . MET A 1 216 ? -10.703 -3.075 9.519 1.00 97.12 216 MET A C 1
ATOM 1693 O O . MET A 1 216 ? -10.915 -3.609 10.608 1.00 97.12 216 MET A O 1
ATOM 1697 N N . ARG A 1 217 ? -11.440 -2.057 9.072 1.00 96.62 217 ARG A N 1
ATOM 1698 C CA . ARG A 1 217 ? -12.579 -1.500 9.798 1.00 96.62 217 ARG A CA 1
ATOM 1699 C C . ARG A 1 217 ? -13.861 -1.626 8.995 1.00 96.62 217 ARG A C 1
ATOM 1701 O O . ARG A 1 217 ? -13.936 -1.220 7.838 1.00 96.62 217 ARG A O 1
ATOM 1708 N N . ASP A 1 218 ? -14.894 -2.146 9.641 1.00 95.75 218 ASP A N 1
ATOM 1709 C CA . ASP A 1 218 ? -16.257 -2.248 9.116 1.00 95.75 218 ASP A CA 1
ATOM 1710 C C . ASP A 1 218 ? -17.193 -1.163 9.677 1.00 95.75 218 ASP A C 1
ATOM 1712 O O . ASP A 1 218 ? -18.283 -0.939 9.146 1.00 95.75 218 ASP A O 1
ATOM 1716 N N . ASP A 1 219 ? -16.743 -0.440 10.704 1.00 96.50 219 ASP A N 1
ATOM 1717 C CA . ASP A 1 219 ? -17.493 0.592 11.412 1.00 96.50 219 ASP A CA 1
ATOM 1718 C C . ASP A 1 219 ? -17.294 2.010 10.844 1.00 96.50 219 ASP A C 1
ATOM 1720 O O . ASP A 1 219 ? -17.806 2.963 11.422 1.00 96.50 219 ASP A O 1
ATOM 1724 N N . ILE A 1 220 ? -16.589 2.183 9.720 1.00 97.50 220 ILE A N 1
ATOM 1725 C CA . ILE A 1 220 ? -16.405 3.472 9.020 1.00 97.50 220 ILE A CA 1
ATOM 1726 C C . ILE A 1 220 ? -16.603 3.341 7.502 1.00 97.50 220 ILE A C 1
ATOM 1728 O O . ILE A 1 220 ? -16.757 2.248 6.958 1.00 97.50 220 ILE A O 1
ATOM 1732 N N . GLY A 1 221 ? -16.632 4.482 6.804 1.00 96.94 221 GLY A N 1
ATOM 1733 C CA . GLY A 1 221 ? -16.734 4.551 5.341 1.00 96.94 221 GLY A CA 1
ATOM 1734 C C . GLY A 1 221 ? -18.151 4.372 4.786 1.00 96.94 221 GLY A C 1
ATOM 1735 O O . GLY A 1 221 ? -18.327 4.369 3.572 1.00 96.94 221 GLY A O 1
ATOM 1736 N N . ARG A 1 222 ? -19.170 4.232 5.644 1.00 97.00 222 ARG A N 1
ATOM 1737 C CA . ARG A 1 222 ? -20.572 4.043 5.244 1.00 97.00 222 ARG A CA 1
ATOM 1738 C C . ARG A 1 222 ? -21.546 4.709 6.209 1.00 97.00 222 ARG A C 1
ATOM 1740 O O . ARG A 1 222 ? -21.270 4.828 7.399 1.00 97.00 222 ARG A O 1
ATOM 1747 N N . LEU A 1 223 ? -22.727 5.053 5.698 1.00 97.44 223 LEU A N 1
ATOM 1748 C CA . LEU A 1 223 ? -23.859 5.507 6.506 1.00 97.44 223 LEU A CA 1
ATOM 1749 C C . LEU A 1 223 ? -24.793 4.330 6.776 1.00 97.44 223 LEU A C 1
ATOM 1751 O O . LEU A 1 223 ? -25.684 4.029 5.984 1.00 97.44 223 LEU A O 1
ATOM 1755 N N . SER A 1 224 ? -24.572 3.638 7.889 1.00 97.00 224 SER A N 1
ATOM 1756 C CA . SER A 1 224 ? -25.421 2.531 8.327 1.00 97.00 224 SER A CA 1
ATOM 1757 C C . SER A 1 224 ? -25.521 2.489 9.845 1.00 97.00 224 SER A C 1
ATOM 1759 O O . SER A 1 224 ? -24.628 2.953 10.552 1.00 97.00 224 SER A O 1
ATOM 1761 N N . VAL A 1 225 ? -26.602 1.899 10.361 1.00 97.69 225 VAL A N 1
ATOM 1762 C CA . VAL A 1 225 ? -26.747 1.644 11.802 1.00 97.69 225 VAL A CA 1
ATOM 1763 C C . VAL A 1 225 ? -25.525 0.862 12.303 1.00 97.69 225 VAL A C 1
ATOM 1765 O O . VAL A 1 225 ? -25.138 -0.129 11.690 1.00 97.69 225 VAL A O 1
ATOM 1768 N N . GLY A 1 226 ? -24.912 1.332 13.393 1.00 95.94 226 GLY A N 1
ATOM 1769 C CA . GLY A 1 226 ? -23.707 0.742 13.991 1.00 95.94 226 GLY A CA 1
ATOM 1770 C C . GLY A 1 226 ? -22.377 1.359 13.536 1.00 95.94 226 GLY A C 1
ATOM 1771 O O . GLY A 1 226 ? -21.400 1.256 14.274 1.00 95.94 226 GLY A O 1
ATOM 1772 N N . ALA A 1 227 ? -22.334 2.049 12.391 1.00 97.69 227 ALA A N 1
ATOM 1773 C CA . ALA A 1 227 ? -21.130 2.746 11.934 1.00 97.69 227 ALA A CA 1
ATOM 1774 C C . ALA A 1 227 ? -20.885 4.051 12.719 1.00 97.69 227 ALA A C 1
ATOM 1776 O O . ALA A 1 227 ? -21.809 4.669 13.258 1.00 97.69 227 ALA A O 1
ATOM 1777 N N . LYS A 1 228 ? -19.625 4.488 12.775 1.00 96.75 228 LYS A N 1
ATOM 1778 C CA . LYS A 1 228 ? -19.211 5.795 13.291 1.00 96.75 228 LYS A CA 1
ATOM 1779 C C . LYS A 1 228 ? -19.685 6.906 12.352 1.00 96.75 228 LYS A C 1
ATOM 1781 O O . LYS A 1 228 ? -19.732 6.743 11.136 1.00 96.75 228 LYS A O 1
ATOM 1786 N N . ALA A 1 229 ? -20.002 8.060 12.932 1.00 97.00 229 ALA A N 1
ATOM 1787 C CA . ALA A 1 229 ? -20.483 9.234 12.209 1.00 97.00 229 ALA A CA 1
ATOM 1788 C C . ALA A 1 229 ? -19.326 10.098 11.663 1.00 97.00 229 ALA A C 1
ATOM 1790 O O . ALA A 1 229 ? -19.201 11.269 12.023 1.00 97.00 229 ALA A O 1
ATOM 1791 N N . ASP A 1 230 ? -18.489 9.518 10.801 1.00 96.69 230 ASP A N 1
ATOM 1792 C CA . ASP A 1 230 ? -17.421 10.233 10.092 1.00 96.69 230 ASP A CA 1
ATOM 1793 C C . ASP A 1 230 ? -17.998 10.810 8.781 1.00 96.69 230 ASP A C 1
ATOM 1795 O O . ASP A 1 230 ? -18.176 10.085 7.802 1.00 96.69 230 ASP A O 1
ATOM 1799 N N . LEU A 1 231 ? -18.368 12.100 8.790 1.00 95.94 231 LEU A N 1
ATOM 1800 C CA . LEU A 1 231 ? -19.167 12.773 7.748 1.00 95.94 231 LEU A CA 1
ATOM 1801 C C . LEU A 1 231 ? -18.484 14.054 7.236 1.00 95.94 231 LEU A C 1
ATOM 1803 O O . LEU A 1 231 ? -17.783 14.718 8.002 1.00 95.94 231 LEU A O 1
ATOM 1807 N N . VAL A 1 232 ? -18.746 14.421 5.974 1.00 92.69 232 VAL A N 1
ATOM 1808 C CA . VAL A 1 232 ? -18.316 15.676 5.320 1.00 92.69 232 VAL A CA 1
ATOM 1809 C C . VAL A 1 232 ? -19.518 16.366 4.691 1.00 92.69 232 VAL A C 1
ATOM 1811 O O . VAL A 1 232 ? -20.344 15.642 4.089 1.00 92.69 232 VAL A O 1
#

Secondary structure (DSSP, 8-state):
-B-SSSSS-B----HHHHHHHHHHHHHHHHHHHT-TTS-----B--SBTTTS-HHHHHHHHHHHHHTT--EEEEES--HHHHHHHHHHHSS-HHHHHHHTT--STTEEEEE--S-TT-GGG--S---HHHHHHHHTPEEEE-HHHHHTTT---S-SHHHHHTT-EEEE---SS---HHHHHHHHHHHHHHHHT-TTS--HHHHHHIIIIIHHHHTT-SSSSS-STTS-----

Foldseek 3Di:
DDDPPVPDDDADDDQVVLVVVQVVLVVVQVVQCVPPVNPGGGAQEDEALLHHDLVSLLVSQVVCVVVVFAYEHEFQADLVRQVSCCVPPVDGRQRVCVVSPNFAQSYEHEANQRDQPHVVNVHDDDCSLVSQQVRNYEYAHAQPVQVVVVGDRLAPLVSVVSNHQYAYDNPDPDPDVVVRLVRNQPVRCVNPVHNVRDDSVSSLCNHFVSVCSNRVHPQTRDPDPNHDPPDD